Protein AF-A0A3D4MCA5-F1 (afdb_monomer)

Radius of gyration: 23.74 Å; Cα contacts (8 Å, |Δi|>4): 155; chains: 1; bounding box: 55×37×63 Å

Secondary structure (DSSP, 8-state):
-PPPPPHHHHHHHHHHHHHHHHHHHHHHHHTTSS-HHHHTTSHHHHHHHHHHHHH-TT--HHHHHHHHHHHHHHHHHHHHHHHHHHHHHHH--SSHHHHHT-SS-SS---HHHHHHHHHHHHHHIIIIIT-HHHHHHHHHHHHHHHHHHHHHHH-GGGS-HHHHHHHHSPPTT--HHHHHHHHHHHHHHHS-HHHHHHHHHHHH-TT----

Solvent-accessible surface area (backbone atoms only — not comparable to full-atom values): 11896 Å² total; per-residue (Å²): 130,84,68,45,67,45,70,65,56,40,47,52,53,55,52,48,57,53,48,51,60,48,48,53,51,50,51,27,48,74,69,61,56,44,52,78,75,62,47,46,77,30,62,74,56,30,50,49,46,51,53,48,41,69,76,37,78,83,63,50,71,68,60,47,49,56,54,38,49,52,50,53,52,46,54,53,53,54,41,27,54,50,38,20,51,53,41,45,68,73,66,61,63,89,48,73,62,49,49,17,67,40,97,60,80,52,57,42,68,38,77,67,52,50,54,53,50,47,48,49,50,54,48,42,45,66,42,42,66,60,25,70,68,51,46,54,50,49,55,53,53,53,47,44,54,51,53,51,52,51,48,42,73,74,36,53,83,76,44,59,72,71,59,43,54,52,45,74,60,57,56,91,94,56,54,61,70,60,42,35,53,48,50,52,51,51,53,60,71,68,45,51,74,70,51,51,56,48,52,45,41,63,76,69,38,86,85,60,68,89,128

Mean predicted aligned error: 5.54 Å

Foldseek 3Di:
DFFDDFLVVLVVVLVVVLVVLLVLLVCCCVVPLDHPVLVVQLVVLVVQLVVVCVVPVPDDRVRSSVSSSVVSSVVSVVQQVVQLVVLCVVQVDPDRVSCRPDPDHSGDGDPVVVVSSVSSVVSCVVRPCPRPVNVVVVVVLVVLLVVQLVCCLVPVVLDDPVLSVQLVPDDPPDDSSVSSSVSSVVVCVPDDPVRSVVSSCCVPVPVDDDD

Structure (mmCIF, N/CA/C/O backbone):
data_AF-A0A3D4MCA5-F1
#
_entry.id   AF-A0A3D4MCA5-F1
#
loop_
_atom_site.group_PDB
_atom_site.id
_atom_site.type_symbol
_atom_site.label_atom_id
_atom_site.label_alt_id
_atom_site.label_comp_id
_atom_site.label_asym_id
_atom_site.label_entity_id
_atom_site.label_seq_id
_atom_site.pdbx_PDB_ins_code
_atom_site.Cartn_x
_atom_site.Cartn_y
_atom_site.Cartn_z
_atom_site.occupancy
_atom_site.B_iso_or_equiv
_atom_site.auth_seq_id
_atom_site.auth_comp_id
_atom_site.auth_asym_id
_atom_site.auth_atom_id
_atom_site.pdbx_PDB_model_num
ATOM 1 N N . ALA A 1 1 ? 18.636 -20.110 7.274 1.00 56.44 1 ALA A N 1
ATOM 2 C CA . ALA A 1 1 ? 17.525 -19.204 6.921 1.00 56.44 1 ALA A CA 1
ATOM 3 C C . ALA A 1 1 ? 18.133 -17.853 6.587 1.00 56.44 1 ALA A C 1
ATOM 5 O O . ALA A 1 1 ? 19.110 -17.498 7.237 1.00 56.44 1 ALA A O 1
ATOM 6 N N . LEU A 1 2 ? 17.639 -17.157 5.560 1.00 65.06 2 LEU A N 1
ATOM 7 C CA . LEU A 1 2 ? 18.080 -15.784 5.298 1.00 65.06 2 LEU A CA 1
ATOM 8 C C . LEU A 1 2 ? 17.691 -14.899 6.496 1.00 65.06 2 LEU A C 1
ATOM 10 O O . LEU A 1 2 ? 16.628 -15.140 7.076 1.00 65.06 2 LEU A O 1
ATOM 14 N N . PRO A 1 3 ? 18.537 -13.932 6.890 1.00 75.56 3 PRO A N 1
ATOM 15 C CA . PRO A 1 3 ? 18.206 -13.010 7.966 1.00 75.56 3 PRO A CA 1
ATOM 16 C C . PRO A 1 3 ? 16.941 -12.222 7.614 1.00 75.56 3 PRO A C 1
ATOM 18 O O . PRO A 1 3 ? 16.734 -11.846 6.459 1.00 75.56 3 PRO A O 1
ATOM 21 N N . ILE A 1 4 ? 16.094 -11.978 8.611 1.00 88.75 4 ILE A N 1
ATOM 22 C CA . ILE A 1 4 ? 14.947 -11.086 8.457 1.00 88.75 4 ILE A CA 1
ATOM 23 C C . ILE A 1 4 ? 15.412 -9.624 8.481 1.00 88.75 4 ILE A C 1
ATOM 25 O O . ILE A 1 4 ? 16.498 -9.302 8.968 1.00 88.75 4 ILE A O 1
ATOM 29 N N . SER A 1 5 ? 14.587 -8.725 7.944 1.00 92.69 5 SER A N 1
ATOM 30 C CA . SER A 1 5 ? 14.883 -7.289 7.886 1.00 92.69 5 SER A CA 1
ATOM 31 C C . SER A 1 5 ? 15.105 -6.678 9.277 1.00 92.69 5 SER A C 1
ATOM 33 O O . SER A 1 5 ? 14.653 -7.230 10.284 1.00 92.69 5 SER A O 1
ATOM 35 N N . SER A 1 6 ? 15.769 -5.517 9.349 1.00 94.88 6 SER A N 1
ATOM 36 C CA . SER A 1 6 ? 15.917 -4.779 10.615 1.00 94.88 6 SER A CA 1
ATOM 37 C C . SER A 1 6 ? 14.560 -4.401 11.214 1.00 94.88 6 SER A C 1
ATOM 39 O O . SER A 1 6 ? 13.535 -4.440 10.529 1.00 94.88 6 SER A O 1
ATOM 41 N N . LEU A 1 7 ? 14.544 -4.015 12.491 1.00 95.88 7 LEU A N 1
ATOM 42 C CA . LEU A 1 7 ? 13.307 -3.622 13.160 1.00 95.88 7 LEU A CA 1
ATOM 43 C C . LEU A 1 7 ? 12.644 -2.433 12.448 1.00 95.88 7 LEU A C 1
ATOM 45 O O . LEU A 1 7 ? 11.450 -2.475 12.181 1.00 95.88 7 LEU A O 1
ATOM 49 N N . GLU A 1 8 ? 13.423 -1.423 12.067 1.00 96.75 8 GLU A N 1
ATOM 50 C CA . GLU A 1 8 ? 12.961 -0.230 11.352 1.00 96.75 8 GLU A CA 1
ATOM 51 C C . GLU A 1 8 ? 12.392 -0.578 9.979 1.00 96.75 8 GLU A C 1
ATOM 53 O O . GLU A 1 8 ? 11.349 -0.056 9.602 1.00 96.75 8 GLU A O 1
ATOM 58 N N . ALA A 1 9 ? 13.026 -1.501 9.250 1.00 96.06 9 ALA A N 1
ATOM 59 C CA . ALA A 1 9 ? 12.515 -1.967 7.964 1.00 96.06 9 ALA A CA 1
ATOM 60 C C . ALA A 1 9 ? 11.195 -2.743 8.118 1.00 96.06 9 ALA A C 1
ATOM 62 O O . ALA A 1 9 ? 10.304 -2.615 7.282 1.00 96.06 9 ALA A O 1
ATOM 63 N N . GLN A 1 10 ? 11.040 -3.519 9.197 1.00 96.75 10 GLN A N 1
ATOM 64 C CA . GLN A 1 10 ? 9.768 -4.177 9.508 1.00 96.75 10 GLN A CA 1
ATOM 65 C C . GLN A 1 10 ? 8.680 -3.158 9.902 1.00 96.75 10 GLN A C 1
ATOM 67 O O . GLN A 1 10 ? 7.538 -3.305 9.474 1.00 96.75 10 GLN A O 1
ATOM 72 N N . ILE A 1 11 ? 9.028 -2.114 10.671 1.00 97.12 11 ILE A N 1
ATOM 73 C CA . ILE A 1 11 ? 8.116 -1.002 11.003 1.00 97.12 11 ILE A CA 1
ATOM 74 C C . ILE A 1 11 ? 7.692 -0.261 9.734 1.00 97.12 11 ILE A C 1
ATOM 76 O O . ILE A 1 11 ? 6.508 -0.003 9.559 1.00 97.12 11 ILE A O 1
ATOM 80 N N . ALA A 1 12 ? 8.632 0.057 8.844 1.00 96.81 12 ALA A N 1
ATOM 81 C CA . ALA A 1 12 ? 8.329 0.731 7.588 1.00 96.81 12 ALA A CA 1
ATOM 82 C C . ALA A 1 12 ? 7.356 -0.096 6.737 1.00 96.81 12 ALA A C 1
ATOM 84 O O . ALA A 1 12 ? 6.353 0.441 6.283 1.00 96.81 12 ALA A O 1
ATOM 85 N N . GLY A 1 13 ? 7.598 -1.406 6.600 1.00 95.50 13 GLY A N 1
ATOM 86 C CA . GLY A 1 13 ? 6.716 -2.291 5.836 1.00 95.50 13 GLY A CA 1
ATOM 87 C C . GLY A 1 13 ? 5.291 -2.357 6.392 1.00 95.50 13 GLY A C 1
ATOM 88 O O . GLY A 1 13 ? 4.336 -2.207 5.641 1.00 95.50 13 GLY A O 1
ATOM 89 N N . ILE A 1 14 ? 5.127 -2.523 7.710 1.00 95.12 14 ILE A N 1
ATOM 90 C CA . ILE A 1 14 ? 3.779 -2.593 8.295 1.00 95.12 14 ILE A CA 1
ATOM 91 C C . ILE A 1 14 ? 3.074 -1.231 8.305 1.00 95.12 14 ILE A C 1
ATOM 93 O O . ILE A 1 14 ? 1.855 -1.175 8.183 1.00 95.12 14 ILE A O 1
ATOM 97 N N . ALA A 1 15 ? 3.819 -0.134 8.467 1.00 95.38 15 ALA A N 1
ATOM 98 C CA . ALA A 1 15 ? 3.261 1.212 8.419 1.00 95.38 15 ALA A CA 1
ATOM 99 C C . ALA A 1 15 ? 2.746 1.546 7.015 1.00 95.38 15 ALA A C 1
ATOM 101 O O . ALA A 1 15 ? 1.687 2.157 6.898 1.00 95.38 15 ALA A O 1
ATOM 102 N N . ASP A 1 16 ? 3.458 1.100 5.978 1.00 95.38 16 ASP A N 1
ATOM 103 C CA . ASP A 1 16 ? 3.032 1.213 4.584 1.00 95.38 16 ASP A CA 1
ATOM 104 C C . ASP A 1 16 ? 1.722 0.445 4.349 1.00 95.38 16 ASP A C 1
ATOM 106 O O . ASP A 1 16 ? 0.742 1.032 3.897 1.00 95.38 16 ASP A O 1
ATOM 110 N N . ASP A 1 17 ? 1.636 -0.819 4.786 1.00 91.62 17 ASP A N 1
ATOM 111 C CA . ASP A 1 17 ? 0.401 -1.618 4.698 1.00 91.62 17 ASP A CA 1
ATOM 112 C C . ASP A 1 17 ? -0.803 -0.929 5.381 1.00 91.62 17 ASP A C 1
ATOM 114 O O . ASP A 1 17 ? -1.915 -0.915 4.843 1.00 91.62 17 ASP A O 1
ATOM 118 N N . ILE A 1 18 ? -0.592 -0.335 6.564 1.00 92.56 18 ILE A N 1
ATOM 119 C CA . ILE A 1 18 ? -1.631 0.400 7.309 1.00 92.56 18 ILE A CA 1
ATOM 120 C C . ILE A 1 18 ? -2.052 1.667 6.558 1.00 92.56 18 ILE A C 1
ATOM 122 O O . ILE A 1 18 ? -3.249 1.967 6.474 1.00 92.56 18 ILE A O 1
ATOM 126 N N . ALA A 1 19 ? -1.079 2.414 6.032 1.00 91.19 19 ALA A N 1
ATOM 127 C CA . ALA A 1 19 ? -1.328 3.630 5.276 1.00 91.19 19 ALA A CA 1
ATOM 128 C C . ALA A 1 19 ? -2.134 3.322 4.010 1.00 91.19 19 ALA A C 1
ATOM 130 O O . ALA A 1 19 ? -3.158 3.965 3.794 1.00 91.19 19 ALA A O 1
ATOM 131 N N . TYR A 1 20 ? -1.753 2.296 3.241 1.00 88.25 20 TYR A N 1
ATOM 132 C CA . TYR A 1 20 ? -2.475 1.877 2.037 1.00 88.25 20 TYR A CA 1
ATOM 133 C C . TYR A 1 20 ? -3.932 1.521 2.325 1.00 88.25 20 TYR A C 1
ATOM 135 O O . TYR A 1 20 ? -4.826 2.105 1.721 1.00 88.25 20 TYR A O 1
ATOM 143 N N . ASN A 1 21 ? -4.193 0.636 3.294 1.00 88.50 21 ASN A N 1
ATOM 144 C CA . ASN A 1 21 ? -5.567 0.248 3.632 1.00 88.50 21 ASN A CA 1
ATOM 145 C C . ASN A 1 21 ? -6.431 1.461 4.033 1.00 88.50 21 ASN A C 1
ATOM 147 O O . ASN A 1 21 ? -7.620 1.517 3.723 1.00 88.50 21 ASN A O 1
ATOM 151 N N . SER A 1 22 ? -5.841 2.419 4.751 1.00 89.69 22 SER A N 1
ATOM 152 C CA . SER A 1 22 ? -6.563 3.596 5.240 1.00 89.69 22 SER A CA 1
ATOM 153 C C . SER A 1 22 ? -6.787 4.637 4.141 1.00 89.69 22 SER A C 1
ATOM 155 O O . SER A 1 22 ? -7.851 5.249 4.096 1.00 89.69 22 SER A O 1
ATOM 157 N N . HIS A 1 23 ? -5.816 4.813 3.241 1.00 91.62 23 HIS A N 1
ATOM 158 C CA . HIS A 1 23 ? -5.957 5.660 2.059 1.00 91.62 23 HIS A CA 1
ATOM 159 C C . HIS A 1 23 ? -6.987 5.097 1.084 1.00 91.62 23 HIS A C 1
ATOM 161 O O . HIS A 1 23 ? -7.854 5.841 0.646 1.00 91.62 23 HIS A O 1
ATOM 167 N N . ASP A 1 24 ? -6.980 3.788 0.826 1.00 93.44 24 ASP A N 1
ATOM 168 C CA . ASP A 1 24 ? -7.984 3.152 -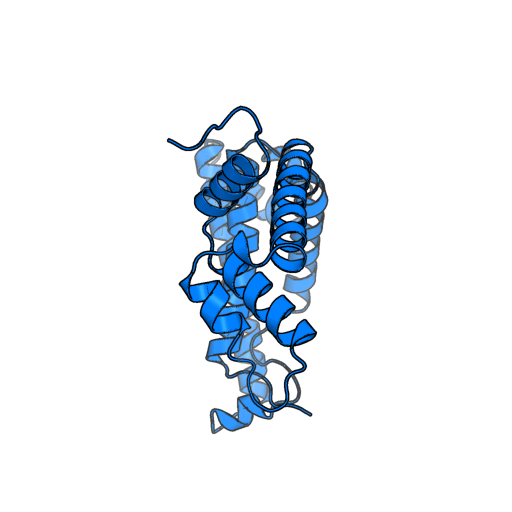0.034 1.00 93.44 24 ASP A CA 1
ATOM 169 C C . ASP A 1 24 ? -9.404 3.297 0.533 1.00 93.44 24 ASP A C 1
ATOM 171 O O . ASP A 1 24 ? -10.376 3.425 -0.216 1.00 93.44 24 ASP A O 1
ATOM 175 N N . LEU A 1 25 ? -9.539 3.292 1.863 1.00 93.75 25 LEU A N 1
ATOM 176 C CA . LEU A 1 25 ? -10.814 3.545 2.525 1.00 93.75 25 LEU A CA 1
ATOM 177 C C . LEU A 1 25 ? -11.295 4.988 2.290 1.00 93.75 25 LEU A C 1
ATOM 179 O O . LEU A 1 25 ? -12.466 5.190 1.962 1.00 93.75 25 LEU A O 1
ATOM 183 N N . ASP A 1 26 ? -10.401 5.971 2.433 1.00 94.12 26 ASP A N 1
ATOM 184 C CA . ASP A 1 26 ? -10.700 7.390 2.195 1.00 94.12 26 ASP A CA 1
ATOM 185 C C . ASP A 1 26 ? -11.017 7.668 0.722 1.00 94.12 26 ASP A C 1
ATOM 187 O O . ASP A 1 26 ? -12.048 8.263 0.402 1.00 94.12 26 ASP A O 1
ATOM 191 N N . ASP A 1 27 ? -10.182 7.162 -0.186 1.00 92.94 27 ASP A N 1
ATOM 192 C CA . ASP A 1 27 ? -10.339 7.307 -1.632 1.00 92.94 27 ASP A CA 1
ATOM 193 C C . ASP A 1 27 ? -11.623 6.633 -2.114 1.00 92.94 27 ASP A C 1
ATOM 195 O O . ASP A 1 27 ? -12.362 7.196 -2.924 1.00 92.94 27 ASP A O 1
ATOM 199 N N . GLY A 1 28 ? -11.937 5.445 -1.594 1.00 93.38 28 GLY A N 1
ATOM 200 C CA . GLY A 1 28 ? -13.157 4.722 -1.931 1.00 93.38 28 GLY A CA 1
ATOM 201 C C . GLY A 1 28 ? -14.433 5.456 -1.519 1.00 93.38 28 GLY A C 1
ATOM 202 O O . GLY A 1 28 ? -15.372 5.533 -2.319 1.00 93.38 28 GLY A O 1
ATOM 203 N N . LEU A 1 29 ? -14.456 6.047 -0.319 1.00 93.44 29 LEU A N 1
ATOM 204 C CA . LEU A 1 29 ? -15.574 6.870 0.160 1.00 93.44 29 LEU A CA 1
ATOM 205 C C . LEU A 1 29 ? -15.665 8.195 -0.605 1.00 93.44 29 LEU A C 1
ATOM 207 O O . LEU A 1 29 ? -16.746 8.574 -1.059 1.00 93.44 29 LEU A O 1
ATOM 211 N N . SER A 1 30 ? -14.534 8.875 -0.792 1.00 91.31 30 SER A N 1
ATOM 212 C CA . SER A 1 30 ? -14.449 10.168 -1.480 1.00 91.31 30 SER A CA 1
ATOM 213 C C . SER A 1 30 ? -14.831 10.069 -2.958 1.00 91.31 30 SER A C 1
ATOM 215 O O . SER A 1 30 ? -15.505 10.953 -3.488 1.00 91.31 30 SER A O 1
ATOM 217 N N . ALA A 1 31 ? -14.468 8.968 -3.622 1.00 90.56 31 ALA A N 1
ATOM 218 C CA . ALA A 1 31 ? -14.853 8.678 -5.002 1.00 90.56 31 ALA A CA 1
ATOM 219 C C . ALA A 1 31 ? -16.270 8.086 -5.132 1.00 90.56 31 ALA A C 1
ATOM 221 O O . ALA A 1 31 ? -16.718 7.818 -6.249 1.00 90.56 31 ALA A O 1
ATOM 222 N N . GLY A 1 32 ? -16.978 7.861 -4.017 1.00 91.00 32 GLY A N 1
ATOM 223 C CA . GLY A 1 32 ? -18.322 7.284 -4.009 1.00 91.00 32 GLY A CA 1
ATOM 224 C C . GLY A 1 32 ? -18.381 5.847 -4.534 1.00 91.00 32 GLY A C 1
ATOM 225 O O . GLY A 1 32 ? -19.424 5.432 -5.040 1.00 91.00 32 GLY A O 1
ATOM 226 N N . MET A 1 33 ? -17.280 5.089 -4.450 1.00 91.75 33 MET A N 1
ATOM 227 C CA . MET A 1 33 ? -17.250 3.675 -4.858 1.00 91.75 33 MET A CA 1
ATOM 228 C C . MET A 1 33 ? -18.043 2.788 -3.895 1.00 91.75 33 MET A C 1
ATOM 230 O O . MET A 1 33 ? -18.596 1.765 -4.295 1.00 91.75 33 MET A O 1
ATOM 234 N N . PHE A 1 34 ? -18.121 3.201 -2.632 1.00 94.50 34 PHE A N 1
ATOM 235 C CA . PHE A 1 34 ? -19.009 2.654 -1.617 1.00 94.50 34 PHE A CA 1
ATOM 236 C C . PHE A 1 34 ? -19.399 3.761 -0.634 1.00 94.50 34 PHE A C 1
ATOM 238 O O . PHE A 1 34 ? -18.776 4.821 -0.576 1.00 94.50 34 PHE A O 1
ATOM 245 N N . SER A 1 35 ? -20.464 3.530 0.122 1.00 95.06 35 SER A N 1
ATOM 246 C CA . SER A 1 35 ? -20.986 4.464 1.115 1.00 95.06 35 SER A CA 1
ATOM 247 C C . SER A 1 35 ? -20.604 4.058 2.538 1.00 95.06 35 SER A C 1
ATOM 249 O O . SER A 1 35 ? -20.238 2.914 2.806 1.00 95.06 35 SER A O 1
ATOM 251 N N . LEU A 1 36 ? -20.795 4.975 3.491 1.00 94.88 36 LEU A N 1
ATOM 252 C CA . LEU A 1 36 ? -20.708 4.658 4.922 1.00 94.88 36 LEU A CA 1
ATOM 253 C C . LEU A 1 36 ? -21.641 3.503 5.322 1.00 94.88 36 LEU A C 1
ATOM 255 O O . LEU A 1 36 ? -21.303 2.729 6.206 1.00 94.88 36 LEU A O 1
ATOM 259 N N . LYS A 1 37 ? -22.796 3.360 4.662 1.00 95.50 37 LYS A N 1
ATOM 260 C CA . LYS A 1 37 ? -23.717 2.248 4.918 1.00 95.50 37 LYS A CA 1
ATOM 261 C C . LYS A 1 37 ? -23.129 0.912 4.460 1.00 95.50 37 LYS A C 1
ATOM 263 O O . LYS A 1 37 ? -23.290 -0.087 5.145 1.00 95.50 37 LYS A O 1
ATOM 268 N N . ASP A 1 38 ? -22.441 0.885 3.322 1.00 96.31 38 ASP A N 1
ATOM 269 C CA . ASP A 1 38 ? -21.798 -0.340 2.836 1.00 96.31 38 ASP A CA 1
ATOM 270 C C . ASP A 1 38 ? -20.670 -0.780 3.777 1.00 96.31 38 ASP A C 1
ATOM 272 O O . ASP A 1 38 ? -20.489 -1.977 3.990 1.00 96.31 38 ASP A O 1
ATOM 276 N N . LEU A 1 39 ? -19.963 0.184 4.381 1.00 95.50 39 LEU A N 1
ATOM 277 C CA . LEU A 1 39 ? -18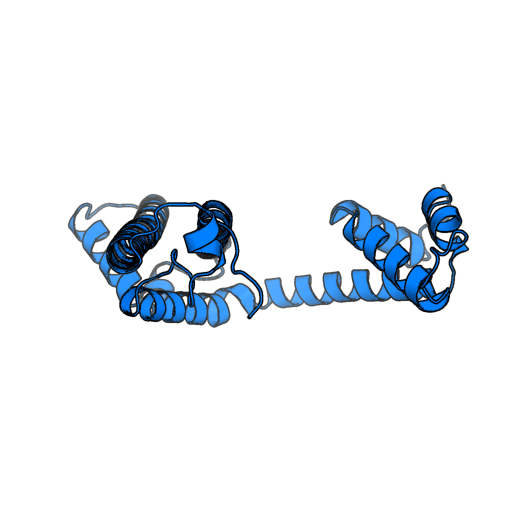.882 -0.055 5.339 1.00 95.50 39 LEU A CA 1
ATOM 278 C C . LEU A 1 39 ? -19.360 -0.705 6.652 1.00 95.50 39 LEU A C 1
ATOM 280 O O . LEU A 1 39 ? -18.556 -1.318 7.351 1.00 95.50 39 LEU A O 1
ATOM 284 N N . GLU A 1 40 ? -20.664 -0.664 6.955 1.00 95.81 40 GLU A N 1
ATOM 285 C CA . GLU A 1 40 ? -21.251 -1.389 8.094 1.00 95.81 40 GLU A CA 1
ATOM 286 C C . GLU A 1 40 ? -21.105 -2.920 7.965 1.00 95.81 40 GLU A C 1
ATOM 288 O O . GLU A 1 40 ? -21.239 -3.630 8.956 1.00 95.81 40 GLU A O 1
ATOM 293 N N . GLN A 1 41 ? -20.773 -3.441 6.775 1.00 96.62 41 GLN A N 1
ATOM 294 C CA . GLN A 1 41 ? -20.433 -4.857 6.560 1.00 96.62 41 GLN A CA 1
ATOM 295 C C . GLN A 1 41 ? -19.105 -5.278 7.218 1.00 96.62 41 GLN A C 1
ATOM 297 O O . GLN A 1 41 ? -18.820 -6.471 7.340 1.00 96.62 41 GLN A O 1
ATOM 302 N N . VAL A 1 42 ? -18.267 -4.314 7.611 1.00 97.88 42 VAL A N 1
ATOM 303 C CA . VAL A 1 42 ? -17.022 -4.562 8.340 1.00 97.88 42 VAL A CA 1
ATOM 304 C C . VAL A 1 42 ? -17.288 -4.316 9.824 1.00 97.88 42 VAL A C 1
ATOM 306 O O . VAL A 1 42 ? -17.207 -3.183 10.292 1.00 97.88 42 VAL A O 1
ATOM 309 N N . ASP A 1 43 ? -17.593 -5.379 10.572 1.00 97.56 43 ASP A N 1
ATOM 310 C CA . ASP A 1 43 ? -18.172 -5.301 11.927 1.00 97.56 43 ASP A CA 1
ATOM 311 C C . ASP A 1 43 ? -17.407 -4.374 12.880 1.00 97.56 43 ASP A C 1
ATOM 313 O O . ASP A 1 43 ? -17.991 -3.577 13.616 1.00 97.56 43 ASP A O 1
ATOM 317 N N . TRP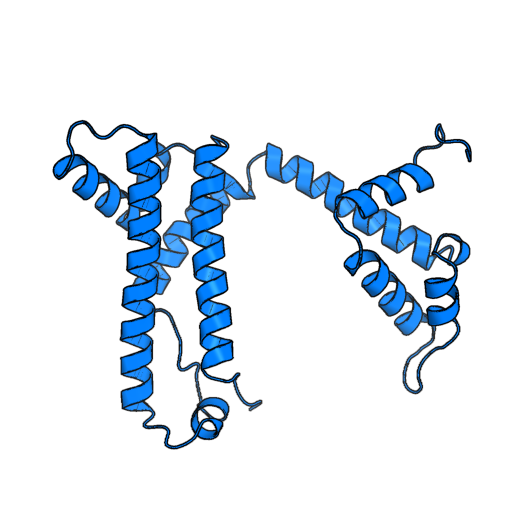 A 1 44 ? -16.076 -4.459 12.875 1.00 97.75 44 TRP A N 1
ATOM 318 C CA . TRP A 1 44 ? -15.249 -3.660 13.776 1.00 97.75 44 TRP A CA 1
ATOM 319 C C . TRP A 1 44 ? -15.192 -2.180 13.370 1.00 97.75 44 TRP A C 1
ATOM 321 O O . TRP A 1 44 ? -15.056 -1.320 14.239 1.00 97.75 44 TRP A O 1
ATOM 331 N N . VAL A 1 45 ? -15.342 -1.870 12.079 1.00 97.75 45 VAL A N 1
ATOM 332 C CA . VAL A 1 45 ? -15.451 -0.491 11.582 1.00 97.75 45 VAL A CA 1
ATOM 333 C C . VAL A 1 45 ? -16.855 0.051 11.844 1.00 97.75 45 VAL A C 1
ATOM 335 O O . VAL A 1 45 ? -16.996 1.188 12.293 1.00 97.75 45 VAL A O 1
ATOM 338 N N . ALA A 1 46 ? -17.888 -0.778 11.676 1.00 97.75 46 ALA A N 1
ATOM 339 C CA . ALA A 1 46 ? -19.260 -0.446 12.050 1.00 97.75 46 ALA A CA 1
ATOM 340 C C . ALA A 1 46 ? -19.349 -0.064 13.536 1.00 97.75 46 ALA A C 1
ATOM 342 O O . ALA A 1 46 ? -19.941 0.956 13.885 1.00 97.75 46 ALA A O 1
ATOM 343 N N . ALA A 1 47 ? -18.685 -0.823 14.415 1.00 98.00 47 ALA A N 1
ATOM 344 C CA . ALA A 1 47 ? -18.611 -0.513 15.842 1.00 98.00 47 ALA A CA 1
ATOM 345 C C . ALA A 1 47 ? -17.979 0.865 16.117 1.00 98.00 47 ALA A C 1
ATOM 347 O O . ALA A 1 47 ? -18.529 1.638 16.903 1.00 98.00 47 ALA A O 1
ATOM 348 N N . ILE A 1 48 ? -16.879 1.207 15.430 1.00 97.69 48 ILE A N 1
ATOM 349 C CA . ILE A 1 48 ? -16.264 2.545 15.503 1.00 97.69 48 ILE A CA 1
ATOM 350 C C . ILE A 1 48 ? -1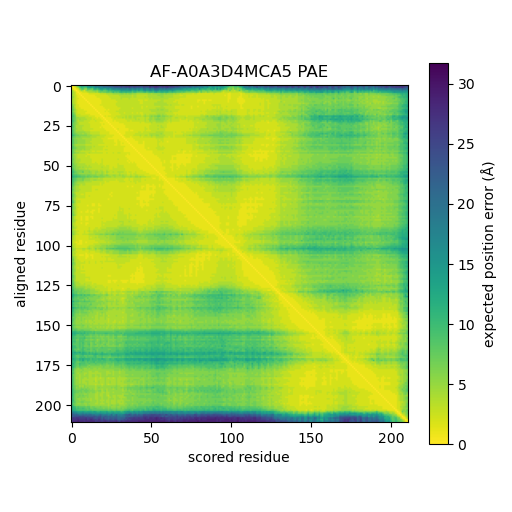7.285 3.609 15.087 1.00 97.69 48 ILE A C 1
ATOM 352 O O . ILE A 1 48 ? -17.533 4.560 15.828 1.00 97.69 48 ILE A O 1
ATOM 356 N N . MET A 1 49 ? -17.930 3.430 13.933 1.00 97.56 49 MET A N 1
ATOM 357 C CA . MET A 1 49 ? -18.917 4.379 13.416 1.00 97.56 49 MET A CA 1
ATOM 358 C C . MET A 1 49 ? -20.102 4.572 14.370 1.00 97.56 49 MET A C 1
ATOM 360 O O . MET A 1 49 ? -20.559 5.701 14.567 1.00 97.56 49 MET A O 1
ATOM 364 N N . HIS A 1 50 ? -20.599 3.497 14.983 1.00 96.88 50 HIS A N 1
ATOM 365 C CA . HIS A 1 50 ? -21.691 3.561 15.950 1.00 96.88 50 HIS A CA 1
ATOM 366 C C . HIS A 1 50 ? -21.296 4.330 17.215 1.00 96.88 50 HIS A C 1
ATOM 368 O O . HIS A 1 50 ? -22.053 5.201 17.651 1.00 96.88 50 HIS A O 1
ATOM 374 N N . GLU A 1 51 ? -20.106 4.086 17.768 1.00 97.38 51 GLU A N 1
ATOM 375 C CA . GLU A 1 51 ? -19.606 4.835 18.929 1.00 97.38 51 GLU A CA 1
ATOM 376 C C . GLU A 1 51 ? -19.383 6.322 18.602 1.00 97.38 51 GLU A C 1
ATOM 378 O O . GLU A 1 51 ? -19.746 7.195 19.401 1.00 97.38 51 GLU A O 1
ATOM 383 N N . LYS A 1 52 ? -18.896 6.645 17.393 1.00 96.62 52 LYS A N 1
ATOM 384 C CA . LYS A 1 52 ? -18.813 8.037 16.915 1.00 96.62 52 LYS A CA 1
ATOM 385 C C . LYS A 1 52 ? -20.202 8.678 16.844 1.00 96.62 52 LYS A C 1
ATOM 387 O O . LYS A 1 52 ? -20.398 9.754 17.401 1.00 96.62 52 LYS A O 1
ATOM 392 N N . ARG A 1 53 ? -21.192 8.025 16.224 1.00 96.50 53 ARG A N 1
ATOM 393 C CA . ARG A 1 53 ? -22.569 8.558 16.140 1.00 96.50 53 ARG A CA 1
ATOM 394 C C . ARG A 1 53 ? -23.219 8.722 17.514 1.00 96.50 53 ARG A C 1
ATOM 396 O O . ARG A 1 53 ? -23.988 9.654 17.710 1.00 96.50 53 ARG A O 1
ATOM 403 N N . LYS A 1 54 ? -22.909 7.852 18.476 1.00 96.88 54 LYS A N 1
ATOM 404 C CA . LYS A 1 54 ? -23.395 7.970 19.857 1.00 96.88 54 LYS A CA 1
ATOM 405 C C . LYS A 1 54 ? -22.774 9.164 20.581 1.00 96.88 54 LYS A C 1
ATOM 407 O O . LYS A 1 54 ? -23.478 9.891 21.275 1.00 96.88 54 LYS A O 1
ATOM 412 N N . THR A 1 55 ? -21.471 9.370 20.403 1.00 97.06 55 THR A N 1
ATOM 413 C CA . THR A 1 55 ? -20.733 10.494 21.000 1.00 97.06 55 THR A CA 1
ATOM 414 C C . THR A 1 55 ? -21.128 11.829 20.362 1.00 97.06 55 THR A C 1
ATOM 416 O O . THR A 1 55 ? -21.275 12.833 21.057 1.00 97.06 55 THR A O 1
ATOM 419 N N . TRP A 1 56 ? -21.364 11.833 19.047 1.00 97.00 56 TRP A N 1
ATOM 420 C CA . TRP A 1 56 ? -21.757 13.005 18.266 1.00 97.00 56 TRP A CA 1
ATOM 421 C C . TRP A 1 56 ? -23.016 12.711 17.424 1.00 97.00 56 TRP A C 1
ATOM 423 O O . TRP A 1 56 ? -22.901 12.438 16.228 1.00 97.00 56 TRP A O 1
ATOM 433 N N . PRO A 1 57 ? -24.233 12.820 17.999 1.00 94.94 57 PRO A N 1
ATOM 434 C CA . PRO A 1 57 ? -25.486 12.460 17.315 1.00 94.94 57 PRO A CA 1
ATOM 435 C C . PRO A 1 57 ? -25.767 13.218 16.012 1.00 94.94 57 PRO A C 1
ATOM 437 O O . PRO A 1 57 ? -26.424 12.688 15.121 1.00 94.94 57 PRO A O 1
ATOM 440 N N . ASN A 1 58 ? -25.243 14.440 15.886 1.00 95.75 58 ASN A N 1
ATOM 441 C CA . ASN A 1 58 ? -25.442 15.313 14.724 1.00 95.75 58 ASN A CA 1
ATOM 442 C C . ASN A 1 58 ? -24.202 15.393 13.815 1.00 95.75 58 ASN A C 1
ATOM 444 O O . ASN A 1 58 ? -24.049 16.367 13.078 1.00 95.75 58 ASN A O 1
ATOM 448 N N . ILE A 1 59 ? -23.282 14.425 13.901 1.00 96.81 59 ILE A N 1
ATOM 449 C CA . ILE A 1 59 ? -22.094 14.394 13.043 1.00 96.81 59 ILE A CA 1
ATOM 450 C C . ILE A 1 59 ? -22.505 14.232 11.574 1.00 96.81 59 ILE A C 1
ATOM 452 O O . ILE A 1 59 ? -23.283 13.344 11.221 1.00 96.81 59 ILE A O 1
ATOM 456 N N . ASP A 1 60 ? -21.991 15.101 10.709 1.00 95.69 60 ASP A N 1
ATOM 457 C CA . ASP A 1 60 ? -22.187 14.970 9.269 1.00 95.69 60 ASP A CA 1
ATOM 458 C C . ASP A 1 60 ? -21.333 13.829 8.691 1.00 95.69 60 ASP A C 1
ATOM 460 O O . ASP A 1 60 ? -20.340 13.399 9.281 1.00 95.69 60 ASP A O 1
ATOM 464 N N . ASN A 1 61 ? -21.705 13.341 7.506 1.00 93.12 61 ASN A N 1
ATOM 465 C CA . ASN A 1 61 ? -21.039 12.192 6.886 1.00 93.12 61 ASN A CA 1
ATOM 466 C C . ASN A 1 61 ? -19.560 12.444 6.558 1.00 93.12 61 ASN A C 1
ATOM 468 O O . ASN A 1 61 ? -18.768 11.504 6.610 1.00 93.12 61 ASN A O 1
ATOM 472 N N . TYR A 1 62 ? -19.177 13.682 6.236 1.00 93.88 62 TYR A N 1
ATOM 473 C CA . TYR A 1 62 ? -17.783 14.004 5.942 1.00 93.88 62 TYR A CA 1
ATOM 474 C C . TYR A 1 62 ? -16.933 13.882 7.212 1.00 93.88 62 TYR A C 1
ATOM 476 O O . TYR A 1 62 ? -15.940 13.154 7.228 1.00 93.88 62 TYR A O 1
ATOM 484 N N . ARG A 1 63 ? -17.371 14.500 8.316 1.00 96.31 63 ARG A N 1
ATOM 485 C CA . ARG A 1 63 ? -16.693 14.368 9.616 1.00 96.31 63 ARG A CA 1
ATOM 486 C C . ARG A 1 63 ? -16.705 12.933 10.127 1.00 96.31 63 ARG A C 1
ATOM 488 O O . ARG A 1 63 ? -15.688 12.474 10.632 1.00 96.31 63 ARG A O 1
ATOM 495 N N . LEU A 1 64 ? -17.814 12.211 9.962 1.00 96.12 64 LEU A N 1
ATOM 496 C CA . LEU A 1 64 ? -17.897 10.807 10.359 1.00 96.12 64 LEU A CA 1
ATOM 497 C C . LEU A 1 64 ? -16.897 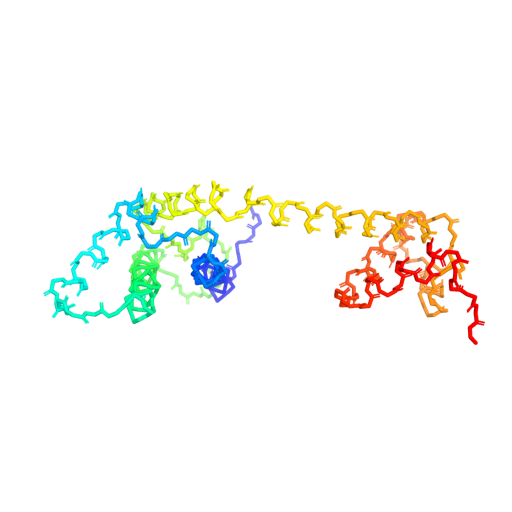9.941 9.589 1.00 96.12 64 LEU A C 1
ATOM 499 O O . LEU A 1 64 ? -16.267 9.081 10.193 1.00 96.12 64 LEU A O 1
ATOM 503 N N . THR A 1 65 ? -16.719 10.190 8.290 1.00 94.88 65 THR A N 1
ATOM 504 C CA . THR A 1 65 ? -15.722 9.497 7.461 1.00 94.88 65 THR A CA 1
ATOM 505 C C . THR A 1 65 ? -14.314 9.722 8.005 1.00 94.88 65 THR A C 1
ATOM 507 O O . THR A 1 65 ? -13.630 8.764 8.358 1.00 94.88 65 THR A O 1
ATOM 510 N N . GLN A 1 66 ? -13.919 10.986 8.172 1.00 95.12 66 GLN A N 1
ATOM 511 C CA . GLN A 1 66 ? -12.583 11.358 8.645 1.00 95.12 66 GLN A CA 1
ATOM 512 C C . GLN A 1 66 ? -12.286 10.811 10.051 1.00 95.12 66 GLN A C 1
ATOM 514 O O . GLN A 1 66 ? -11.207 10.280 10.310 1.00 95.12 66 GLN A O 1
ATOM 519 N N . GLU A 1 67 ? -13.265 10.871 10.954 1.00 96.50 67 GLU A N 1
ATOM 520 C CA . GLU A 1 67 ? -13.135 10.328 12.307 1.00 96.50 67 GLU A CA 1
ATOM 521 C C . GLU A 1 67 ? -13.110 8.796 12.337 1.00 96.50 67 GLU A C 1
ATOM 523 O O . GLU A 1 67 ? -12.425 8.212 13.175 1.00 96.50 67 GLU A O 1
ATOM 528 N N . THR A 1 68 ? -13.816 8.134 11.419 1.00 96.31 68 THR A N 1
ATOM 529 C CA . THR A 1 68 ? -13.771 6.671 11.288 1.00 96.31 68 THR A CA 1
ATOM 530 C C . THR A 1 68 ? -12.407 6.221 10.777 1.00 96.31 68 THR A C 1
ATOM 532 O O . THR A 1 68 ? -11.814 5.324 11.367 1.00 96.31 68 THR A O 1
ATOM 535 N N . ILE A 1 69 ? -11.869 6.870 9.737 1.00 95.69 69 ILE A N 1
ATOM 536 C CA . ILE A 1 69 ? -10.539 6.562 9.185 1.00 95.69 69 ILE A CA 1
ATOM 537 C C . ILE A 1 69 ? -9.451 6.780 10.245 1.00 95.69 69 ILE A C 1
ATOM 539 O O . ILE A 1 69 ? -8.586 5.923 10.430 1.00 95.69 69 ILE A O 1
ATOM 543 N N . ARG A 1 70 ? -9.527 7.887 10.998 1.00 96.00 70 ARG A N 1
ATOM 544 C CA . ARG A 1 70 ? -8.616 8.170 12.118 1.00 96.00 70 ARG A CA 1
ATOM 545 C C . ARG A 1 70 ? -8.615 7.041 13.152 1.00 96.00 70 ARG A C 1
ATOM 547 O O . ARG A 1 70 ? -7.545 6.595 13.565 1.00 96.00 70 ARG A O 1
ATOM 554 N N . ASP A 1 71 ? -9.788 6.585 13.579 1.00 96.75 71 ASP A N 1
ATOM 555 C CA . ASP A 1 71 ? -9.900 5.536 14.597 1.00 96.75 71 ASP A CA 1
ATOM 556 C C . ASP A 1 71 ? -9.509 4.158 14.048 1.00 96.75 71 ASP A C 1
ATOM 558 O O . ASP A 1 71 ? -8.877 3.379 14.762 1.00 96.75 71 ASP A O 1
ATOM 562 N N . VAL A 1 72 ? -9.791 3.882 12.771 1.00 96.88 72 VAL A N 1
ATOM 563 C CA . VAL A 1 72 ? -9.290 2.704 12.048 1.00 96.88 72 VAL A CA 1
ATOM 564 C C . VAL A 1 72 ? -7.762 2.659 12.099 1.00 96.88 72 VAL A C 1
ATOM 566 O O . VAL A 1 72 ? -7.204 1.673 12.586 1.00 96.88 72 VAL A O 1
ATOM 569 N N . MET A 1 73 ? -7.078 3.740 11.704 1.00 96.38 73 MET A N 1
ATOM 570 C CA . MET A 1 73 ? -5.617 3.853 11.829 1.00 96.38 73 MET A CA 1
ATOM 571 C C . MET A 1 73 ? -5.162 3.664 13.284 1.00 96.38 73 MET A C 1
ATOM 573 O O . MET A 1 73 ? -4.182 2.966 13.548 1.00 96.38 73 MET A O 1
ATOM 577 N N . GLY A 1 74 ? -5.891 4.249 14.239 1.00 96.81 74 GLY A N 1
ATOM 578 C CA . GLY A 1 74 ? -5.621 4.112 15.670 1.00 96.81 74 GLY A CA 1
ATOM 579 C C . GLY A 1 74 ? -5.633 2.658 16.146 1.00 96.81 74 GLY A C 1
ATOM 580 O O . GLY A 1 74 ? -4.715 2.244 16.856 1.00 96.81 74 GLY A O 1
ATOM 581 N N . VAL A 1 75 ? -6.618 1.864 15.714 1.00 97.50 75 VAL A N 1
ATOM 582 C CA . VAL A 1 75 ? -6.706 0.427 16.024 1.00 97.50 75 VAL A CA 1
ATOM 583 C C . VAL A 1 75 ? -5.473 -0.320 15.513 1.00 97.50 75 VAL A C 1
ATOM 585 O O . VAL A 1 75 ? -4.869 -1.076 16.277 1.00 97.50 75 VAL A O 1
ATOM 588 N N . TYR A 1 76 ? -5.056 -0.072 14.267 1.00 97.56 76 TYR A N 1
ATOM 589 C CA . TYR A 1 76 ? -3.848 -0.680 13.705 1.00 97.56 76 TYR A CA 1
ATOM 590 C C . TYR A 1 76 ? -2.589 -0.311 14.500 1.00 97.56 76 TYR A C 1
ATOM 592 O O . TYR A 1 76 ? -1.825 -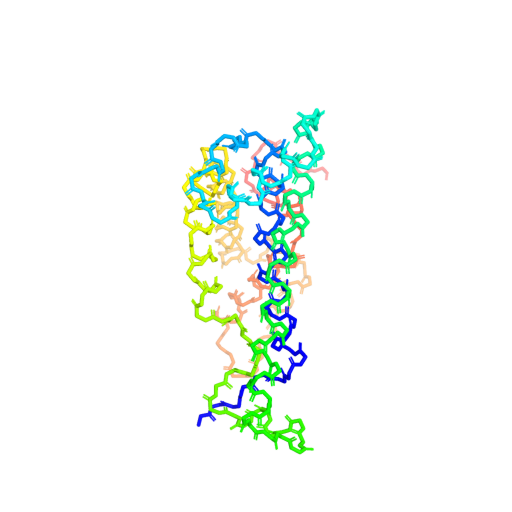1.190 14.904 1.00 97.56 76 TYR A O 1
ATOM 600 N N . VAL A 1 77 ? -2.373 0.984 14.751 1.00 96.94 77 VAL A N 1
ATOM 601 C CA . VAL A 1 77 ? -1.161 1.485 15.417 1.00 96.94 77 VAL A CA 1
ATOM 602 C C . VAL A 1 77 ? -1.049 0.957 16.847 1.00 96.94 77 VAL A C 1
ATOM 604 O O . V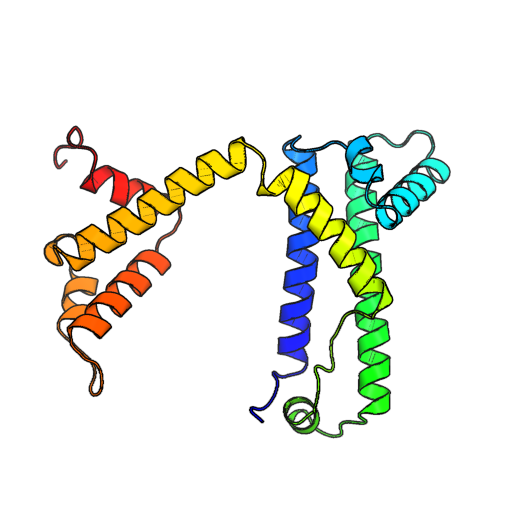AL A 1 77 ? 0.027 0.510 17.253 1.00 96.94 77 VAL A O 1
ATOM 607 N N . ILE A 1 78 ? -2.142 0.988 17.615 1.00 98.06 78 ILE A N 1
ATOM 608 C CA . ILE A 1 78 ? -2.147 0.538 19.014 1.00 98.06 78 ILE A CA 1
ATOM 609 C C . ILE A 1 78 ? -1.842 -0.960 19.101 1.00 98.06 78 ILE A C 1
ATOM 611 O O . ILE A 1 78 ? -1.019 -1.368 19.926 1.00 98.06 78 ILE A O 1
ATOM 615 N N . ASP A 1 79 ? -2.467 -1.773 18.248 1.00 98.38 79 ASP A N 1
ATOM 616 C CA . ASP A 1 79 ? -2.254 -3.219 18.231 1.00 98.38 79 ASP A CA 1
ATOM 617 C C . ASP A 1 79 ? -0.823 -3.581 17.824 1.00 98.38 79 ASP A C 1
ATOM 619 O O . ASP A 1 79 ? -0.143 -4.292 18.566 1.00 98.38 79 ASP A O 1
ATOM 623 N N . VAL A 1 80 ? -0.329 -3.034 16.706 1.00 98.06 80 VAL A N 1
ATOM 624 C CA . VAL A 1 80 ? 1.029 -3.313 16.218 1.00 98.06 80 VAL A CA 1
ATOM 625 C C . VAL A 1 80 ? 2.066 -2.904 17.255 1.00 98.06 80 VAL A C 1
ATOM 627 O O . VAL A 1 80 ? 3.011 -3.654 17.509 1.00 98.06 80 VAL A O 1
ATOM 630 N N . LEU A 1 81 ? 1.891 -1.755 17.913 1.00 98.00 81 LEU A N 1
ATOM 631 C CA . LEU A 1 81 ? 2.779 -1.334 18.994 1.00 98.00 81 LEU A CA 1
ATOM 632 C C . LEU A 1 81 ? 2.749 -2.326 20.167 1.00 98.00 81 LEU A C 1
ATOM 634 O O . LEU A 1 81 ? 3.804 -2.676 20.706 1.00 98.00 81 LEU A O 1
ATOM 638 N N . GLY A 1 82 ? 1.558 -2.776 20.568 1.00 98.25 82 GLY A N 1
ATOM 639 C CA . GLY A 1 82 ? 1.369 -3.738 21.654 1.00 98.25 82 GLY A CA 1
ATOM 640 C C . GLY A 1 82 ? 1.995 -5.101 21.356 1.00 98.25 82 GLY A C 1
ATOM 641 O O . GLY A 1 82 ? 2.793 -5.609 22.150 1.00 98.25 82 GLY A O 1
ATOM 642 N N . GLU A 1 83 ? 1.691 -5.672 20.194 1.00 98.19 83 GLU A N 1
ATOM 643 C CA . GLU A 1 83 ? 2.207 -6.970 19.758 1.00 98.19 83 GLU A CA 1
ATOM 644 C C . GLU A 1 83 ? 3.727 -6.924 19.541 1.00 98.19 83 GLU A C 1
ATOM 646 O O . GLU A 1 83 ? 4.443 -7.831 19.973 1.00 98.19 83 GLU A O 1
ATOM 651 N N . THR A 1 84 ? 4.255 -5.833 18.978 1.00 97.75 84 THR A N 1
ATOM 652 C CA . THR A 1 84 ? 5.707 -5.641 18.816 1.00 97.75 84 THR A CA 1
ATOM 653 C C . THR A 1 84 ? 6.417 -5.608 20.169 1.00 97.75 84 THR A C 1
ATOM 655 O O . THR A 1 84 ? 7.419 -6.301 20.361 1.00 97.75 84 THR A O 1
ATOM 658 N N . LYS A 1 85 ? 5.887 -4.863 21.152 1.00 97.62 85 LYS A N 1
ATOM 659 C CA . LYS A 1 85 ? 6.443 -4.830 22.518 1.00 97.62 85 LYS A CA 1
ATOM 660 C C . LYS A 1 85 ? 6.451 -6.216 23.159 1.00 97.62 85 LYS A C 1
ATOM 662 O O . LYS A 1 85 ? 7.455 -6.612 23.749 1.00 97.62 85 LYS A O 1
ATOM 667 N N . LYS A 1 86 ? 5.361 -6.973 23.011 1.00 97.94 86 LYS A N 1
ATOM 668 C CA . LYS A 1 86 ? 5.250 -8.348 23.518 1.00 97.94 86 LYS A CA 1
ATOM 669 C C . LYS A 1 86 ? 6.297 -9.271 22.888 1.00 97.94 86 LYS A C 1
ATOM 671 O O . LYS A 1 86 ? 6.951 -10.031 23.602 1.00 97.94 86 LYS A O 1
ATOM 676 N N . ARG A 1 87 ? 6.500 -9.186 21.570 1.00 96.94 87 ARG A N 1
ATOM 677 C CA . ARG A 1 87 ? 7.505 -9.984 20.848 1.00 96.94 87 ARG A CA 1
ATOM 678 C C . ARG A 1 87 ? 8.930 -9.618 21.235 1.00 96.94 87 ARG A C 1
ATOM 680 O O . ARG A 1 87 ? 9.731 -10.518 21.473 1.00 96.94 87 ARG A O 1
ATOM 687 N N . LEU A 1 88 ? 9.232 -8.328 21.370 1.00 96.50 88 LEU A N 1
ATOM 688 C CA . LEU A 1 88 ? 10.531 -7.854 21.855 1.00 96.50 88 LEU A CA 1
ATOM 689 C C . LEU A 1 88 ? 10.824 -8.355 23.273 1.00 96.50 88 LEU A C 1
ATOM 691 O O . LEU A 1 88 ? 11.922 -8.843 23.529 1.00 96.50 88 LEU A O 1
ATOM 695 N N . ALA A 1 89 ? 9.841 -8.299 24.175 1.00 96.62 89 ALA A N 1
ATOM 696 C CA . ALA A 1 89 ? 9.993 -8.786 25.546 1.00 96.62 89 ALA A CA 1
ATOM 697 C C . ALA A 1 89 ? 10.258 -10.301 25.615 1.00 96.62 89 ALA A C 1
ATOM 699 O O . ALA A 1 89 ? 10.998 -10.759 26.487 1.00 96.62 89 ALA A O 1
ATOM 700 N N . ALA A 1 90 ? 9.679 -11.076 24.692 1.00 96.06 90 ALA A N 1
ATOM 701 C CA . ALA A 1 90 ? 9.934 -12.509 24.575 1.00 96.06 90 ALA A CA 1
ATOM 702 C C . ALA A 1 90 ? 11.306 -12.814 23.950 1.00 96.06 90 ALA A C 1
ATOM 704 O O . ALA A 1 90 ? 11.994 -13.725 24.406 1.00 96.06 90 ALA A O 1
ATOM 705 N N . LEU A 1 91 ? 11.707 -12.052 22.927 1.00 95.69 91 LEU A N 1
ATOM 706 C CA . LEU A 1 91 ? 12.967 -12.239 22.203 1.00 95.69 91 LEU A CA 1
ATOM 707 C C . LEU A 1 91 ? 14.192 -11.763 23.003 1.00 95.69 91 LEU A C 1
ATOM 709 O O . LEU A 1 91 ? 15.258 -12.354 22.876 1.00 95.69 91 LEU A O 1
ATOM 713 N N . LYS A 1 92 ? 14.037 -10.716 23.827 1.00 96.12 92 LYS A N 1
ATOM 714 C CA . LYS A 1 92 ? 15.099 -10.068 24.624 1.00 96.12 92 LYS A CA 1
ATOM 715 C C . LYS A 1 92 ? 16.377 -9.743 23.822 1.00 96.12 92 LYS A C 1
ATOM 717 O O . LYS A 1 92 ? 17.476 -10.056 24.291 1.00 96.12 92 LYS A O 1
ATOM 722 N N . PRO A 1 93 ? 16.260 -9.116 22.635 1.00 96.31 93 PRO A N 1
ATOM 723 C CA . PRO A 1 93 ? 17.421 -8.793 21.814 1.00 96.31 93 PRO A CA 1
ATOM 724 C C . PRO A 1 93 ? 18.344 -7.822 22.561 1.00 96.31 93 PRO A C 1
ATOM 726 O O . PRO A 1 93 ? 17.872 -6.890 23.213 1.00 96.31 93 PRO A O 1
ATOM 729 N N . GLN A 1 94 ? 19.650 -8.045 22.470 1.00 96.75 94 GLN A N 1
ATOM 730 C CA . GLN A 1 94 ? 20.687 -7.144 22.981 1.00 96.75 94 GLN A CA 1
ATOM 731 C C . GLN A 1 94 ? 21.277 -6.284 21.858 1.00 96.75 94 GLN A C 1
ATOM 733 O O . GLN A 1 94 ? 21.788 -5.195 22.108 1.00 96.75 94 GLN A O 1
ATOM 738 N N . THR A 1 95 ? 21.187 -6.758 20.614 1.00 96.12 95 THR A N 1
ATOM 739 C CA . THR A 1 95 ? 21.706 -6.083 19.424 1.00 96.12 95 THR A CA 1
ATOM 740 C C . THR A 1 95 ? 20.678 -6.064 18.292 1.00 96.12 95 THR A C 1
ATOM 742 O O . THR A 1 95 ? 19.738 -6.860 18.251 1.00 96.12 95 THR A O 1
ATOM 745 N N . ALA A 1 96 ? 20.873 -5.173 17.318 1.00 94.12 96 ALA A N 1
ATOM 746 C CA . ALA A 1 96 ? 20.062 -5.160 16.100 1.00 94.12 96 ALA A CA 1
ATOM 747 C C . ALA A 1 96 ? 20.235 -6.444 15.262 1.00 94.12 96 ALA A C 1
ATOM 749 O O . ALA A 1 96 ? 19.351 -6.806 14.482 1.00 94.12 96 ALA A O 1
ATOM 750 N N . ASP A 1 97 ? 21.360 -7.147 15.402 1.00 95.31 97 ASP A N 1
ATOM 751 C CA . ASP A 1 97 ? 21.596 -8.415 14.712 1.00 95.31 97 ASP A CA 1
ATOM 752 C C . ASP A 1 97 ? 20.765 -9.551 15.308 1.00 95.31 97 ASP A C 1
ATOM 754 O O . ASP A 1 97 ? 20.329 -10.422 14.557 1.00 95.31 97 ASP A O 1
ATOM 758 N N . ASP A 1 98 ? 20.426 -9.498 16.597 1.00 95.19 98 ASP A N 1
ATOM 759 C CA . ASP A 1 98 ? 19.519 -10.474 17.215 1.00 95.19 98 ASP A CA 1
ATOM 760 C C . ASP A 1 98 ? 18.122 -10.423 16.578 1.00 95.19 98 ASP A C 1
ATOM 762 O O . ASP A 1 98 ? 17.479 -11.457 16.398 1.00 95.19 98 ASP A O 1
ATOM 766 N N . ILE A 1 99 ? 17.667 -9.229 16.170 1.00 95.69 99 ILE A N 1
ATOM 767 C CA . ILE A 1 99 ? 16.427 -9.065 15.397 1.00 95.69 99 ILE A CA 1
ATOM 768 C C . ILE A 1 99 ? 16.567 -9.719 14.024 1.00 95.69 99 ILE A C 1
ATOM 770 O O . ILE A 1 99 ? 15.695 -10.483 13.625 1.00 95.69 99 ILE A O 1
ATOM 774 N N . ARG A 1 100 ? 17.665 -9.454 13.305 1.00 94.94 100 ARG A N 1
ATOM 775 C CA . ARG A 1 100 ? 17.889 -10.000 11.953 1.00 94.94 100 ARG A CA 1
ATOM 776 C C . ARG A 1 100 ? 17.999 -11.525 11.946 1.00 94.94 100 ARG A C 1
ATOM 778 O O . ARG A 1 100 ? 17.632 -12.160 10.963 1.00 94.94 100 ARG A O 1
ATOM 785 N N . HIS A 1 101 ? 18.464 -12.119 13.040 1.00 93.88 101 HIS A N 1
ATOM 786 C CA . HIS A 1 101 ? 18.575 -13.570 13.200 1.00 93.88 101 HIS A CA 1
ATOM 787 C C . HIS A 1 101 ? 17.377 -14.203 13.926 1.00 93.88 101 HIS A C 1
ATOM 789 O O . HIS A 1 101 ? 17.384 -15.410 14.192 1.00 93.88 101 HIS A O 1
ATOM 795 N N . ALA A 1 102 ? 16.331 -13.430 14.236 1.00 92.75 102 ALA A N 1
ATOM 796 C CA . ALA A 1 102 ? 15.127 -13.966 14.850 1.00 92.75 102 ALA A CA 1
ATOM 797 C C . ALA A 1 102 ? 14.399 -14.936 13.902 1.00 92.75 102 ALA A C 1
ATOM 799 O O . ALA A 1 102 ? 14.413 -14.801 12.679 1.00 92.75 102 ALA A O 1
ATOM 800 N N . LYS A 1 103 ? 13.710 -15.927 14.481 1.00 91.44 103 LYS A N 1
ATOM 801 C CA . LYS A 1 103 ? 12.966 -16.947 13.717 1.00 91.44 103 LYS A CA 1
ATOM 802 C C . LYS A 1 103 ? 11.709 -16.405 13.029 1.00 91.44 103 LYS A C 1
ATOM 804 O O . LYS A 1 103 ? 11.176 -17.058 12.139 1.00 91.44 103 LYS A O 1
ATOM 809 N N . GLN A 1 104 ? 11.202 -15.265 13.485 1.00 91.56 104 GLN A N 1
ATOM 810 C CA . GLN A 1 104 ? 9.970 -14.649 13.008 1.00 91.56 104 GLN A CA 1
ATOM 811 C C . GLN A 1 104 ? 10.081 -13.130 13.085 1.00 91.56 104 GLN A C 1
ATOM 813 O O . GLN A 1 104 ? 10.869 -12.613 13.876 1.00 91.56 104 GLN A O 1
ATOM 818 N N . GLN A 1 105 ? 9.252 -12.430 12.309 1.00 93.75 105 GLN A N 1
ATOM 819 C CA . GLN A 1 105 ? 9.147 -10.976 12.397 1.00 93.75 105 GLN A CA 1
ATOM 820 C C . GLN A 1 105 ? 8.783 -10.525 13.814 1.00 93.75 105 GLN A C 1
ATOM 822 O O . GLN A 1 105 ? 7.875 -11.069 14.458 1.00 93.75 105 GLN A O 1
ATOM 827 N N . THR A 1 106 ? 9.503 -9.511 14.277 1.00 96.12 106 THR A N 1
ATOM 828 C CA . THR A 1 106 ? 9.332 -8.899 15.593 1.00 96.12 106 THR A CA 1
ATOM 829 C C . THR A 1 106 ? 8.207 -7.874 15.572 1.00 96.12 106 THR A C 1
ATOM 831 O O . THR A 1 106 ? 7.488 -7.748 16.559 1.00 96.12 106 THR A O 1
ATOM 834 N N . VAL A 1 107 ? 8.028 -7.181 14.447 1.00 97.25 107 VAL A N 1
ATOM 835 C CA . VAL A 1 107 ? 6.922 -6.246 14.223 1.00 97.25 107 VAL A CA 1
ATOM 836 C C . VAL A 1 107 ? 5.829 -6.980 13.469 1.00 97.25 107 VAL A C 1
ATOM 838 O O . VAL A 1 107 ? 6.075 -7.544 12.404 1.00 97.25 107 VAL A O 1
ATOM 841 N N . ALA A 1 108 ? 4.630 -7.021 14.036 1.00 95.69 108 ALA A N 1
ATOM 842 C CA . ALA A 1 108 ? 3.499 -7.694 13.421 1.00 95.69 108 ALA A CA 1
ATOM 843 C C . ALA A 1 108 ? 2.182 -7.213 14.021 1.00 95.69 108 ALA A C 1
ATOM 845 O O . ALA A 1 108 ? 2.136 -6.787 15.171 1.00 95.69 108 ALA A O 1
ATOM 846 N N . MET A 1 109 ? 1.110 -7.393 13.255 1.00 96.62 109 MET A N 1
ATOM 847 C CA . MET A 1 109 ? -0.253 -7.387 13.776 1.00 96.62 109 MET A CA 1
ATOM 848 C C . MET A 1 109 ? -0.471 -8.599 14.687 1.00 96.62 109 MET A C 1
ATOM 850 O O . MET A 1 109 ? 0.024 -9.702 14.392 1.00 96.62 109 MET A O 1
ATOM 854 N N . SER A 1 110 ? -1.255 -8.412 15.745 1.00 97.81 110 SER A N 1
ATOM 855 C CA . SER A 1 110 ? -1.773 -9.512 16.553 1.00 97.81 110 SER A CA 1
ATOM 856 C C . SER A 1 110 ? -2.670 -10.433 15.718 1.00 97.81 110 SER A C 1
ATOM 858 O O . SER A 1 110 ? -3.108 -10.100 14.613 1.00 97.81 110 SER A O 1
ATOM 860 N N . GLU A 1 111 ? -2.959 -11.630 16.228 1.00 97.12 111 GLU A N 1
ATOM 861 C CA . GLU A 1 111 ? -3.872 -12.547 15.535 1.00 97.12 111 GLU A CA 1
ATOM 862 C C . GLU A 1 111 ? -5.288 -11.963 15.394 1.00 97.12 111 GLU A C 1
ATOM 864 O O . GLU A 1 111 ? -5.952 -12.196 14.385 1.00 97.12 111 GLU A O 1
ATOM 869 N N . ASP A 1 112 ? -5.732 -11.185 16.382 1.00 97.62 112 ASP A N 1
ATOM 870 C CA . ASP A 1 112 ? -7.030 -10.516 16.361 1.00 97.62 112 ASP A CA 1
ATOM 871 C C . ASP A 1 112 ? -7.075 -9.421 15.288 1.00 97.62 112 ASP A C 1
ATOM 873 O O . ASP A 1 112 ? -7.965 -9.425 14.433 1.00 97.62 112 ASP A O 1
ATOM 877 N N . LEU A 1 113 ? -6.061 -8.548 15.246 1.00 97.12 113 LEU A N 1
ATOM 878 C CA . LEU A 1 113 ? -5.989 -7.517 14.214 1.00 97.12 113 LEU A CA 1
ATOM 879 C C . LEU A 1 113 ? -5.874 -8.122 12.812 1.00 97.12 113 LEU A C 1
ATOM 881 O O . LEU A 1 113 ? -6.512 -7.625 11.896 1.00 97.12 113 LEU A O 1
ATOM 885 N N . ARG A 1 114 ? -5.160 -9.240 12.626 1.00 96.69 114 ARG A N 1
ATOM 886 C CA . ARG A 1 114 ? -5.111 -9.929 11.319 1.00 96.69 114 ARG A CA 1
ATOM 887 C C . ARG A 1 114 ? -6.483 -10.390 10.824 1.00 96.69 114 ARG A C 1
ATOM 889 O O . ARG A 1 114 ? -6.693 -10.470 9.615 1.00 96.69 114 ARG A O 1
ATOM 896 N N . LYS A 1 115 ? -7.409 -10.736 11.725 1.00 97.31 115 LYS A N 1
ATOM 897 C CA . LYS A 1 115 ? -8.787 -11.109 11.355 1.00 97.31 115 LYS A CA 1
ATOM 898 C C . LYS A 1 115 ? -9.580 -9.874 10.924 1.00 97.31 115 LYS A C 1
ATOM 900 O O . LYS A 1 115 ? -10.228 -9.912 9.882 1.00 97.31 115 LYS A O 1
ATOM 905 N N . LYS A 1 116 ? -9.457 -8.777 11.677 1.00 97.19 116 LYS A N 1
ATOM 906 C CA . LYS A 1 116 ? -10.062 -7.472 11.354 1.00 97.19 116 LYS A CA 1
ATOM 907 C C . LYS A 1 116 ? -9.547 -6.905 10.029 1.00 97.19 116 LYS A C 1
ATOM 909 O O . LYS A 1 116 ? -10.342 -6.477 9.195 1.00 97.19 116 LYS A O 1
ATOM 914 N N . ASP A 1 117 ? -8.236 -6.967 9.820 1.00 96.38 117 ASP A N 1
ATOM 915 C CA . ASP A 1 117 ? -7.558 -6.546 8.594 1.00 96.38 117 ASP A CA 1
ATOM 916 C C . ASP A 1 117 ? -8.062 -7.328 7.381 1.00 96.38 117 ASP A C 1
ATOM 918 O O . ASP A 1 117 ? -8.435 -6.736 6.372 1.00 96.38 117 ASP A O 1
ATOM 922 N N . ARG A 1 118 ? -8.175 -8.656 7.507 1.00 96.19 118 ARG A N 1
ATOM 923 C CA . ARG A 1 118 ? -8.748 -9.497 6.453 1.00 96.19 118 ARG A CA 1
ATOM 924 C C . ARG A 1 118 ? -10.176 -9.082 6.107 1.00 96.19 118 ARG A C 1
ATOM 926 O O . ARG A 1 118 ? -10.476 -8.942 4.930 1.00 96.19 118 ARG A O 1
ATOM 933 N N . GLN A 1 119 ? -11.026 -8.841 7.106 1.00 96.94 119 GLN A N 1
ATOM 934 C CA . GLN A 1 119 ? -12.405 -8.397 6.876 1.00 96.94 119 GLN A CA 1
ATOM 935 C C . GLN A 1 119 ? -12.456 -7.071 6.100 1.00 96.94 119 GLN A C 1
ATOM 937 O O . GLN A 1 119 ? -13.213 -6.950 5.139 1.00 96.94 119 GLN A O 1
ATOM 942 N N . LEU A 1 120 ? -11.623 -6.093 6.479 1.00 96.50 120 LEU A N 1
ATOM 943 C CA . LEU A 1 120 ? -11.546 -4.806 5.782 1.00 96.50 120 LEU A CA 1
ATOM 944 C C . LEU A 1 120 ? -11.013 -4.968 4.350 1.00 96.50 120 LEU A C 1
ATOM 946 O O . LEU A 1 120 ? -11.565 -4.395 3.413 1.00 96.50 120 LEU A O 1
ATOM 950 N N . ARG A 1 121 ? -9.972 -5.782 4.159 1.00 95.12 121 ARG A N 1
ATOM 951 C CA . ARG A 1 121 ? -9.398 -6.053 2.836 1.00 95.12 121 ARG A CA 1
ATOM 952 C C . ARG A 1 121 ? -10.361 -6.783 1.912 1.00 95.12 121 ARG A C 1
ATOM 954 O O . ARG A 1 121 ? -10.435 -6.435 0.737 1.00 95.12 121 ARG A O 1
ATOM 961 N N . ASP A 1 122 ? -11.118 -7.747 2.425 1.00 95.38 122 ASP A N 1
ATOM 962 C CA . ASP A 1 122 ? -12.138 -8.459 1.651 1.00 95.38 122 ASP A CA 1
ATOM 963 C C . ASP A 1 122 ? -13.245 -7.494 1.190 1.00 95.38 122 ASP A C 1
ATOM 965 O O . ASP A 1 122 ? -13.672 -7.542 0.031 1.00 95.38 122 ASP A O 1
ATOM 969 N N . PHE A 1 123 ? -13.644 -6.555 2.055 1.00 96.00 123 PHE A N 1
ATOM 970 C CA . PHE A 1 123 ? -14.569 -5.480 1.700 1.00 96.00 123 PHE A CA 1
ATOM 971 C C . PHE A 1 123 ? -13.998 -4.558 0.609 1.00 96.00 123 PHE A C 1
ATOM 973 O O . PHE A 1 123 ? -14.627 -4.385 -0.438 1.00 96.00 123 PHE A O 1
ATOM 980 N N . LEU A 1 124 ? -12.786 -4.019 0.793 1.00 94.88 124 LEU A N 1
ATOM 981 C CA . LEU A 1 124 ? -12.128 -3.170 -0.211 1.00 94.88 124 LEU A CA 1
ATOM 982 C C . LEU A 1 124 ? -11.949 -3.916 -1.541 1.00 94.88 124 LEU A C 1
ATOM 984 O O . LEU A 1 124 ? -12.146 -3.355 -2.619 1.00 94.88 124 LEU A O 1
ATOM 988 N N . TRP A 1 125 ? -11.648 -5.213 -1.501 1.00 93.12 125 TRP A N 1
ATOM 989 C CA . TRP A 1 125 ? -11.559 -6.037 -2.702 1.00 93.12 125 TRP A CA 1
ATOM 990 C C . TRP A 1 125 ? -12.879 -6.114 -3.467 1.00 93.12 125 TRP A C 1
ATOM 992 O O . TRP A 1 125 ? -12.895 -5.955 -4.691 1.00 93.12 125 TRP A O 1
ATOM 1002 N N . ALA A 1 126 ? -13.989 -6.333 -2.764 1.00 92.31 126 ALA A N 1
ATOM 1003 C CA . ALA A 1 126 ? -15.308 -6.434 -3.374 1.00 92.31 126 ALA A CA 1
ATOM 1004 C C . ALA A 1 126 ? -15.830 -5.087 -3.902 1.00 92.31 126 ALA A C 1
ATOM 1006 O O . ALA A 1 126 ? -16.415 -5.054 -4.986 1.00 92.31 126 ALA A O 1
ATOM 1007 N N . HIS A 1 127 ? -15.595 -3.996 -3.168 1.00 91.06 127 HIS A N 1
ATOM 1008 C CA . HIS A 1 127 ? -16.253 -2.708 -3.405 1.00 91.06 127 HIS A CA 1
ATOM 1009 C C . HIS A 1 127 ? -15.371 -1.650 -4.086 1.00 91.06 127 HIS A C 1
ATOM 1011 O O . HIS A 1 127 ? -15.893 -0.813 -4.818 1.00 91.06 127 HIS A O 1
ATOM 1017 N N . PHE A 1 128 ? -14.049 -1.700 -3.908 1.00 90.31 128 PHE A N 1
ATOM 1018 C CA . PHE A 1 128 ? -13.107 -0.724 -4.468 1.00 90.31 128 PHE A CA 1
ATOM 1019 C C . PHE A 1 128 ? -12.328 -1.307 -5.653 1.00 90.31 128 PHE A C 1
ATOM 1021 O O . PHE A 1 128 ? -12.511 -0.903 -6.802 1.00 90.31 128 PHE A O 1
ATOM 1028 N N . TYR A 1 129 ? -11.515 -2.339 -5.418 1.00 87.25 129 TYR A N 1
ATOM 1029 C CA . TYR A 1 129 ? -10.589 -2.851 -6.437 1.00 87.25 129 TYR A CA 1
ATOM 1030 C C . TYR A 1 129 ? -11.280 -3.520 -7.631 1.00 87.25 129 TYR A C 1
ATOM 1032 O O . TYR A 1 129 ? -10.767 -3.489 -8.753 1.00 87.25 129 TYR A O 1
ATOM 1040 N N . ARG A 1 130 ? -12.451 -4.127 -7.410 1.00 86.44 130 ARG A N 1
ATOM 1041 C CA . ARG A 1 130 ? -13.278 -4.734 -8.466 1.00 86.44 130 ARG A CA 1
ATOM 1042 C C . ARG A 1 130 ? -14.301 -3.775 -9.064 1.00 86.44 130 ARG A C 1
ATOM 1044 O O . ARG A 1 130 ? -15.063 -4.179 -9.945 1.00 86.44 130 ARG A O 1
ATOM 1051 N N . HIS A 1 131 ? -14.307 -2.512 -8.641 1.00 88.38 131 HIS A N 1
ATOM 1052 C CA . HIS A 1 131 ? -15.212 -1.519 -9.192 1.00 88.38 131 HIS A CA 1
ATOM 1053 C C . HIS A 1 131 ? -14.983 -1.362 -10.705 1.00 88.38 131 HIS A C 1
ATOM 1055 O O . HIS A 1 131 ? -13.853 -1.410 -11.209 1.00 88.38 131 HIS A O 1
ATOM 1061 N N . HIS A 1 132 ? -16.067 -1.190 -11.465 1.00 86.00 132 HIS A N 1
ATOM 1062 C CA . HIS A 1 132 ? -16.011 -1.211 -12.929 1.00 86.00 132 HIS A CA 1
ATOM 1063 C C . HIS A 1 132 ? -15.119 -0.093 -13.500 1.00 86.00 132 HIS A C 1
ATOM 1065 O O . HIS A 1 132 ? -14.461 -0.282 -14.524 1.00 86.00 132 HIS A O 1
ATOM 1071 N N . GLN A 1 133 ? -15.061 1.064 -12.834 1.00 85.31 133 GLN A N 1
ATOM 1072 C CA . GLN A 1 133 ? -14.211 2.187 -13.242 1.00 85.31 133 GLN A CA 1
ATOM 1073 C C . GLN A 1 133 ? -12.725 1.856 -13.061 1.00 85.31 133 GLN A C 1
ATOM 1075 O O . GLN A 1 133 ? -11.955 1.998 -14.012 1.00 85.31 133 GLN A O 1
ATOM 1080 N N . VAL A 1 134 ? -12.353 1.312 -11.896 1.00 87.00 134 VAL A N 1
ATOM 1081 C CA . VAL A 1 134 ? -10.985 0.860 -11.590 1.00 87.00 134 VAL A CA 1
ATOM 1082 C C . VAL A 1 134 ? -10.557 -0.230 -12.569 1.00 87.00 134 VAL A C 1
ATOM 1084 O O . VAL A 1 134 ? -9.486 -0.151 -13.167 1.00 87.00 134 VAL A O 1
ATOM 1087 N N . SER A 1 135 ? -11.435 -1.197 -12.840 1.00 88.06 135 SER A N 1
ATOM 1088 C CA . SER A 1 135 ? -11.172 -2.284 -13.792 1.00 88.06 135 SER A CA 1
ATOM 1089 C C . SER A 1 135 ? -10.903 -1.773 -15.215 1.00 88.06 135 SER A C 1
ATOM 1091 O O . SER A 1 135 ? -9.989 -2.254 -15.890 1.00 88.06 135 SER A O 1
ATOM 1093 N N . ARG A 1 136 ? -11.660 -0.767 -15.678 1.00 90.19 136 ARG A N 1
ATOM 1094 C CA . ARG A 1 136 ? -11.458 -0.148 -17.001 1.00 90.19 136 ARG A CA 1
ATOM 1095 C C . ARG A 1 136 ? -10.129 0.595 -17.089 1.00 90.19 136 ARG A C 1
ATOM 1097 O O . ARG A 1 136 ? -9.455 0.479 -18.111 1.00 90.19 136 ARG A O 1
ATOM 1104 N N . VAL A 1 137 ? -9.761 1.350 -16.053 1.00 88.62 137 VAL A N 1
ATOM 1105 C CA . VAL A 1 137 ? -8.467 2.051 -15.997 1.00 88.62 137 VAL A CA 1
ATOM 1106 C C . VAL A 1 137 ? -7.330 1.035 -15.976 1.00 88.62 137 VAL A C 1
ATOM 1108 O O . VAL A 1 137 ? -6.443 1.100 -16.824 1.00 88.62 137 VAL A O 1
ATOM 1111 N N . ARG A 1 138 ? -7.418 0.019 -15.109 1.00 88.88 138 ARG A N 1
ATOM 1112 C CA . ARG A 1 138 ? -6.429 -1.058 -15.005 1.00 88.88 138 ARG A CA 1
ATOM 1113 C C . ARG A 1 138 ? -6.192 -1.741 -16.347 1.00 88.88 138 ARG A C 1
ATOM 1115 O O . ARG A 1 138 ? -5.046 -1.888 -16.752 1.00 88.88 138 ARG A O 1
ATOM 1122 N N . ARG A 1 139 ? -7.250 -2.095 -17.088 1.00 91.81 139 ARG A N 1
ATOM 1123 C CA . ARG A 1 139 ? -7.107 -2.721 -18.415 1.00 91.81 139 ARG A CA 1
ATOM 1124 C C . ARG A 1 139 ? -6.298 -1.857 -19.388 1.00 91.81 139 ARG A C 1
ATOM 1126 O O . ARG A 1 139 ? -5.470 -2.409 -20.110 1.00 91.81 139 ARG A O 1
ATOM 1133 N N . LYS A 1 140 ? -6.542 -0.542 -19.409 1.00 90.31 140 LYS A N 1
ATOM 1134 C CA . LYS A 1 140 ? -5.842 0.411 -20.287 1.00 90.31 140 LYS A CA 1
ATOM 1135 C C . LYS A 1 140 ? -4.374 0.567 -19.897 1.00 90.31 140 LYS A C 1
ATOM 1137 O O . LYS A 1 140 ? -3.514 0.485 -20.763 1.00 90.31 140 LYS A O 1
ATOM 1142 N N . VAL A 1 141 ? -4.091 0.736 -18.605 1.00 91.69 141 VAL A N 1
ATOM 1143 C CA . VAL A 1 141 ? -2.719 0.905 -18.097 1.00 91.69 141 VAL A CA 1
ATOM 1144 C C . VAL A 1 141 ? -1.889 -0.360 -18.323 1.00 91.69 141 VAL A C 1
ATOM 1146 O O . VAL A 1 141 ? -0.756 -0.275 -18.783 1.00 91.69 141 VAL A O 1
ATOM 1149 N N . PHE A 1 142 ? -2.470 -1.543 -18.099 1.00 94.00 142 PHE A N 1
ATOM 1150 C CA . PHE A 1 142 ? -1.798 -2.809 -18.405 1.00 94.00 142 PHE A CA 1
ATOM 1151 C C . PHE A 1 142 ? -1.470 -2.938 -19.893 1.00 94.00 142 PHE A C 1
ATOM 1153 O O . PHE A 1 142 ? -0.366 -3.355 -20.227 1.00 94.00 142 PHE A O 1
ATOM 1160 N N . GLN A 1 143 ? -2.402 -2.558 -20.776 1.00 95.38 143 GLN A N 1
ATOM 1161 C CA . GLN A 1 143 ? -2.153 -2.577 -22.217 1.00 95.38 143 GLN A CA 1
ATOM 1162 C C . GLN A 1 143 ? -1.008 -1.629 -22.594 1.00 95.38 143 GLN A C 1
ATOM 1164 O O . GLN A 1 143 ? -0.104 -2.047 -23.302 1.00 95.38 143 GLN A O 1
ATOM 1169 N N . CYS A 1 144 ? -1.005 -0.404 -22.059 1.00 96.12 144 CYS A N 1
ATOM 1170 C CA . CYS A 1 144 ? 0.061 0.575 -22.279 1.00 96.12 144 CYS A CA 1
ATOM 1171 C C . CYS A 1 144 ? 1.447 -0.004 -21.945 1.00 96.12 144 CYS A C 1
ATOM 1173 O O . CYS A 1 144 ? 2.338 -0.005 -22.790 1.00 96.12 144 CYS A O 1
ATOM 1175 N N . VAL A 1 145 ? 1.609 -0.588 -20.753 1.00 97.06 145 VAL A N 1
ATOM 1176 C CA . VAL A 1 145 ? 2.885 -1.193 -20.329 1.00 97.06 145 VAL A CA 1
ATOM 1177 C C . VAL A 1 145 ? 3.279 -2.383 -21.212 1.00 97.06 145 VAL A C 1
ATOM 1179 O O . VAL A 1 145 ? 4.451 -2.525 -21.556 1.00 97.06 145 VAL A O 1
ATOM 1182 N N . GLN A 1 146 ? 2.322 -3.236 -21.591 1.00 97.44 146 GLN A N 1
ATOM 1183 C CA . GLN A 1 146 ? 2.575 -4.387 -22.466 1.00 97.44 146 GLN A CA 1
ATOM 1184 C C . GLN A 1 146 ? 3.029 -3.959 -23.863 1.00 97.44 146 GLN A C 1
ATOM 1186 O O . GLN A 1 146 ? 3.992 -4.520 -24.383 1.00 97.44 146 GLN A O 1
ATOM 1191 N N . ASP A 1 147 ? 2.362 -2.962 -24.437 1.00 97.31 147 ASP A N 1
ATOM 1192 C CA . ASP A 1 147 ? 2.666 -2.423 -25.759 1.00 97.31 147 ASP A CA 1
ATOM 1193 C C . ASP A 1 147 ? 4.044 -1.755 -25.776 1.00 97.31 147 ASP A C 1
ATOM 1195 O O . ASP A 1 147 ? 4.861 -2.067 -26.644 1.00 97.31 147 ASP A O 1
ATOM 1199 N N . LEU A 1 148 ? 4.339 -0.908 -24.779 1.00 97.50 148 LEU A N 1
ATOM 1200 C CA . LEU A 1 148 ? 5.651 -0.274 -24.613 1.00 97.50 148 LEU A CA 1
ATOM 1201 C C . LEU A 1 148 ? 6.763 -1.318 -24.461 1.00 97.50 148 LEU A C 1
ATOM 1203 O O . LEU A 1 148 ? 7.790 -1.250 -25.133 1.00 97.50 148 LEU A O 1
ATOM 1207 N N . PHE A 1 149 ? 6.556 -2.328 -23.613 1.00 98.06 149 PHE A N 1
ATOM 1208 C CA . PHE A 1 149 ? 7.547 -3.386 -23.438 1.00 98.06 149 PHE A CA 1
ATOM 1209 C C . PHE A 1 149 ? 7.773 -4.163 -24.740 1.00 98.06 149 PHE A C 1
ATOM 1211 O O . PHE A 1 149 ? 8.917 -4.416 -25.114 1.00 98.06 149 PHE A O 1
ATOM 1218 N N . ALA A 1 150 ? 6.700 -4.521 -25.449 1.00 97.88 150 ALA A N 1
ATOM 1219 C CA . ALA A 1 150 ? 6.786 -5.258 -26.704 1.00 97.88 150 ALA A CA 1
ATOM 1220 C C . ALA A 1 150 ? 7.544 -4.470 -27.783 1.00 97.88 150 ALA A C 1
ATOM 1222 O O . ALA A 1 150 ? 8.497 -5.002 -28.359 1.00 97.88 150 ALA A O 1
ATOM 1223 N N . VAL A 1 151 ? 7.185 -3.201 -28.010 1.00 97.44 151 VAL A N 1
ATOM 1224 C CA . VAL A 1 151 ? 7.815 -2.388 -29.061 1.00 97.44 151 VAL A CA 1
ATOM 1225 C C . VAL A 1 151 ? 9.288 -2.121 -28.770 1.00 97.44 151 VAL A C 1
ATOM 1227 O O . VAL A 1 151 ? 10.103 -2.214 -29.681 1.00 97.44 151 VAL A O 1
ATOM 1230 N N . PHE A 1 152 ? 9.679 -1.883 -27.516 1.00 97.12 152 PHE A N 1
ATOM 1231 C CA . PHE A 1 152 ? 11.091 -1.676 -27.186 1.00 97.12 152 PHE A CA 1
ATOM 1232 C C . PHE A 1 152 ? 11.914 -2.964 -27.278 1.00 97.12 152 PHE A C 1
ATOM 1234 O O . PHE A 1 152 ? 13.065 -2.922 -27.716 1.00 97.12 152 PHE A O 1
ATOM 1241 N N . MET A 1 153 ? 11.317 -4.116 -26.956 1.00 97.25 153 MET A N 1
ATOM 1242 C CA . MET A 1 153 ? 11.965 -5.416 -27.142 1.00 97.25 153 MET A CA 1
ATOM 1243 C C . MET A 1 153 ? 12.183 -5.766 -28.619 1.00 97.25 153 MET A C 1
ATOM 1245 O O . MET A 1 153 ? 13.204 -6.374 -28.955 1.00 97.25 153 MET A O 1
ATOM 1249 N N . GLU A 1 154 ? 11.247 -5.402 -29.497 1.00 96.56 154 GLU A N 1
ATOM 1250 C CA . GLU A 1 154 ? 11.322 -5.670 -30.938 1.00 96.56 154 GLU A CA 1
ATOM 1251 C C . GLU A 1 154 ? 12.154 -4.618 -31.692 1.00 96.56 154 GLU A C 1
ATOM 1253 O O . GLU A 1 154 ? 12.946 -4.934 -32.588 1.00 96.56 154 GLU A O 1
ATOM 1258 N N . HIS A 1 155 ? 12.021 -3.352 -31.305 1.00 94.25 155 HIS A N 1
ATOM 1259 C CA . HIS A 1 155 ? 12.580 -2.197 -31.992 1.00 94.25 155 HIS A CA 1
ATOM 1260 C C . HIS A 1 155 ? 13.319 -1.279 -31.018 1.00 94.25 155 HIS A C 1
ATOM 1262 O O . HIS A 1 155 ? 12.863 -0.195 -30.668 1.00 94.25 155 HIS A O 1
ATOM 1268 N N . ARG A 1 156 ? 14.553 -1.662 -30.671 1.00 90.25 156 ARG A N 1
ATOM 1269 C CA . ARG A 1 156 ? 15.432 -0.881 -29.779 1.00 90.25 156 ARG A CA 1
ATOM 1270 C C . ARG A 1 156 ? 15.588 0.600 -30.154 1.00 90.25 156 ARG A C 1
ATOM 1272 O O . ARG A 1 156 ? 15.813 1.422 -29.282 1.00 90.25 156 ARG A O 1
ATOM 1279 N N . ARG A 1 157 ? 15.453 0.958 -31.439 1.00 92.50 157 ARG A N 1
ATOM 1280 C CA . ARG A 1 157 ? 15.553 2.352 -31.916 1.00 92.50 157 ARG A CA 1
ATOM 1281 C C . ARG A 1 157 ? 14.390 3.247 -31.482 1.00 92.50 157 ARG A C 1
ATOM 1283 O O . ARG A 1 157 ? 14.495 4.455 -31.643 1.00 92.50 157 ARG A O 1
ATOM 1290 N N . CYS A 1 158 ? 13.311 2.666 -30.964 1.00 93.69 158 CYS A N 1
ATOM 1291 C CA . CYS A 1 158 ? 12.210 3.408 -30.364 1.00 93.69 158 CYS A CA 1
ATOM 1292 C C . CYS A 1 158 ? 12.531 3.872 -28.934 1.00 93.69 158 CYS A C 1
ATOM 1294 O O . CYS A 1 158 ? 11.817 4.715 -28.415 1.00 93.69 158 CYS A O 1
ATOM 1296 N N . LEU A 1 159 ? 13.591 3.356 -28.297 1.00 94.56 159 LEU A N 1
ATOM 1297 C CA . LEU A 1 159 ? 14.044 3.845 -26.992 1.00 94.56 159 LEU A CA 1
ATOM 1298 C C . LEU A 1 159 ? 14.813 5.168 -27.124 1.00 94.56 159 LEU A C 1
ATOM 1300 O O . LEU A 1 159 ? 15.435 5.408 -28.162 1.00 94.56 159 LEU A O 1
ATOM 1304 N N . PRO A 1 160 ? 14.904 5.979 -26.058 1.00 94.00 160 PRO A N 1
ATOM 1305 C CA . PRO A 1 160 ? 15.823 7.110 -26.023 1.00 94.00 160 PRO A CA 1
ATOM 1306 C C . PRO A 1 160 ? 17.292 6.681 -26.212 1.00 94.00 160 PRO A C 1
ATOM 1308 O O . PRO A 1 160 ? 17.667 5.579 -25.788 1.00 94.00 160 PRO A O 1
ATOM 1311 N N . PRO A 1 161 ? 18.150 7.525 -26.818 1.00 94.44 161 PRO A N 1
ATOM 1312 C CA . PRO A 1 161 ? 19.540 7.177 -27.131 1.00 94.44 161 PRO A CA 1
ATOM 1313 C C . PRO A 1 161 ? 20.362 6.672 -25.935 1.00 94.44 161 PRO A C 1
ATOM 1315 O O . PRO A 1 161 ? 21.154 5.741 -26.079 1.00 94.44 161 PRO A O 1
ATOM 1318 N N . GLU A 1 162 ? 20.160 7.239 -24.747 1.00 93.94 162 GLU A N 1
ATOM 1319 C CA . GLU A 1 162 ? 20.850 6.830 -23.523 1.00 93.94 162 GLU A CA 1
ATOM 1320 C C . GLU A 1 162 ? 20.515 5.387 -23.110 1.00 93.94 162 GLU A C 1
ATOM 1322 O O . GLU A 1 162 ? 21.406 4.624 -22.729 1.00 93.94 162 GLU A O 1
ATOM 1327 N N . TRP A 1 163 ? 19.259 4.969 -23.281 1.00 95.00 163 TRP A N 1
ATOM 1328 C CA . TRP A 1 163 ? 18.812 3.605 -22.994 1.00 95.00 163 TRP A CA 1
ATOM 1329 C C . TRP A 1 163 ? 19.253 2.621 -24.078 1.00 95.00 163 TRP A C 1
ATOM 1331 O O . TRP A 1 163 ? 19.602 1.481 -23.766 1.00 95.00 163 TRP A O 1
ATOM 1341 N N . GLN A 1 164 ? 19.326 3.066 -25.339 1.00 94.62 164 GLN A N 1
ATOM 1342 C CA . GLN A 1 164 ? 19.939 2.281 -26.415 1.00 94.62 164 GLN A CA 1
ATOM 1343 C C . GLN A 1 164 ? 21.404 1.955 -26.089 1.00 94.62 164 GLN A C 1
ATOM 1345 O O . GLN A 1 164 ? 21.799 0.789 -26.134 1.00 94.62 164 GLN A O 1
ATOM 1350 N N . ALA A 1 165 ? 22.185 2.958 -25.675 1.00 93.06 165 ALA A N 1
ATOM 1351 C CA . ALA A 1 165 ? 23.581 2.772 -25.286 1.00 93.06 165 ALA A CA 1
ATOM 1352 C C . ALA A 1 165 ? 23.734 1.844 -24.064 1.00 93.06 165 ALA A C 1
ATOM 1354 O O . ALA A 1 165 ? 24.671 1.044 -24.000 1.00 93.06 165 ALA A O 1
ATOM 1355 N N . GLN A 1 166 ? 22.810 1.898 -23.098 1.00 91.62 166 GLN A N 1
ATOM 1356 C CA . GLN A 1 166 ? 22.809 0.981 -21.953 1.00 91.62 166 GLN A CA 1
ATOM 1357 C C . GLN A 1 166 ? 22.610 -0.483 -22.376 1.00 91.62 166 GLN A C 1
ATOM 1359 O O . GLN A 1 166 ? 23.285 -1.375 -21.856 1.00 91.62 166 GLN A O 1
ATOM 1364 N N . ILE A 1 167 ? 21.719 -0.743 -23.333 1.00 93.00 167 ILE A N 1
ATOM 1365 C CA . ILE A 1 167 ? 21.455 -2.098 -23.843 1.00 93.00 167 ILE A CA 1
ATOM 1366 C C . ILE A 1 167 ? 22.683 -2.673 -24.558 1.00 93.00 167 ILE A C 1
ATOM 1368 O O . ILE A 1 167 ? 22.994 -3.856 -24.399 1.00 93.00 167 ILE A O 1
ATOM 1372 N N . GLU A 1 168 ? 23.401 -1.842 -25.315 1.00 90.31 168 GLU A N 1
ATOM 1373 C CA . GLU A 1 168 ? 24.624 -2.245 -26.022 1.00 90.31 168 GLU A CA 1
ATOM 1374 C C . GLU A 1 168 ? 25.748 -2.652 -25.053 1.00 90.31 168 GLU A C 1
ATOM 1376 O O . GLU A 1 168 ? 26.528 -3.561 -25.343 1.00 90.31 168 GLU A O 1
ATOM 1381 N N . ASN A 1 169 ? 25.773 -2.067 -23.854 1.00 92.00 169 ASN A N 1
ATOM 1382 C CA . ASN A 1 169 ? 26.759 -2.348 -22.812 1.00 92.00 169 ASN A CA 1
ATOM 1383 C C . ASN A 1 169 ? 26.301 -3.464 -21.858 1.00 92.00 169 ASN A C 1
ATOM 1385 O O . ASN A 1 169 ? 26.097 -3.245 -20.664 1.00 92.00 169 ASN A O 1
ATOM 1389 N N . THR A 1 170 ? 26.152 -4.686 -22.378 1.00 94.38 170 THR A N 1
ATOM 1390 C CA . THR A 1 170 ? 25.738 -5.849 -21.569 1.00 94.38 170 THR A CA 1
ATOM 1391 C C . THR A 1 170 ? 26.772 -6.183 -20.473 1.00 94.38 170 THR A C 1
ATOM 1393 O O . THR A 1 170 ? 27.917 -6.514 -20.800 1.00 94.38 170 THR A O 1
ATOM 1396 N N . PRO A 1 171 ? 26.397 -6.173 -19.175 1.00 94.75 171 PRO A N 1
ATOM 1397 C CA . PRO A 1 171 ? 27.307 -6.503 -18.084 1.00 94.75 171 PRO A CA 1
ATOM 1398 C C . PRO A 1 171 ? 27.781 -7.959 -18.123 1.00 94.75 171 PRO A C 1
ATOM 1400 O O . PRO A 1 171 ? 27.059 -8.875 -18.528 1.00 94.75 171 PRO A O 1
ATOM 1403 N N . LYS A 1 172 ? 28.993 -8.204 -17.612 1.00 94.94 172 LYS A N 1
ATOM 1404 C CA . LYS A 1 172 ? 29.543 -9.560 -17.492 1.00 94.94 172 LYS A CA 1
ATOM 1405 C C . LYS A 1 172 ? 28.606 -10.444 -16.657 1.00 94.94 172 LYS A C 1
ATOM 1407 O O . LYS A 1 172 ? 28.225 -10.081 -15.550 1.00 94.94 172 LYS A O 1
ATOM 1412 N N . GLY A 1 173 ? 28.280 -11.624 -17.181 1.00 94.44 173 GLY A N 1
ATOM 1413 C CA . GLY A 1 173 ? 27.385 -12.587 -16.529 1.00 94.44 173 GLY A CA 1
ATOM 1414 C C . GLY A 1 173 ? 25.919 -12.485 -16.958 1.00 94.44 173 GLY A C 1
ATOM 1415 O O . GLY A 1 173 ? 25.147 -13.385 -16.638 1.00 94.44 173 GLY A O 1
ATOM 1416 N N . TRP A 1 174 ? 25.543 -11.463 -17.733 1.00 96.50 174 TRP A N 1
ATOM 1417 C CA . TRP A 1 174 ? 24.222 -11.371 -18.352 1.00 96.50 174 TRP A CA 1
ATOM 1418 C C . TRP A 1 174 ? 24.232 -11.887 -19.790 1.00 96.50 174 TRP A C 1
ATOM 1420 O O . TRP A 1 174 ? 25.188 -11.691 -20.540 1.00 96.50 174 TRP A O 1
ATOM 1430 N N . LYS A 1 175 ? 23.130 -12.519 -20.205 1.00 96.56 175 LYS A N 1
ATOM 1431 C CA . LYS A 1 175 ? 22.851 -12.740 -21.628 1.00 96.56 175 LYS A CA 1
ATOM 1432 C C . LYS A 1 175 ? 22.304 -11.442 -22.216 1.00 96.56 175 LYS A C 1
ATOM 1434 O O . LYS A 1 175 ? 21.445 -10.818 -21.601 1.00 96.56 175 LYS A O 1
ATOM 1439 N N . ALA A 1 176 ? 22.725 -11.087 -23.430 1.00 94.25 176 ALA A N 1
ATOM 1440 C CA . ALA A 1 176 ? 22.307 -9.843 -24.087 1.00 94.25 176 ALA A CA 1
ATOM 1441 C C . ALA A 1 176 ? 20.776 -9.680 -24.160 1.00 94.25 176 ALA A C 1
ATOM 1443 O O . ALA A 1 176 ? 20.254 -8.603 -23.903 1.00 94.25 176 ALA A O 1
ATOM 1444 N N . LYS A 1 177 ? 20.037 -10.766 -24.434 1.00 94.75 177 LYS A N 1
ATOM 1445 C CA . LYS A 1 177 ? 18.564 -10.750 -24.454 1.00 94.75 177 LYS A CA 1
ATOM 1446 C C . LYS A 1 177 ? 17.955 -10.432 -23.083 1.00 94.75 177 LYS A C 1
ATOM 1448 O O . LYS A 1 177 ? 17.011 -9.652 -23.006 1.00 94.75 177 LYS A O 1
ATOM 1453 N N . ASP A 1 178 ? 18.489 -11.029 -22.022 1.00 96.75 178 ASP A N 1
ATOM 1454 C CA . ASP A 1 178 ? 17.979 -10.840 -20.660 1.00 96.75 178 ASP A CA 1
ATOM 1455 C C . ASP A 1 178 ? 18.329 -9.436 -20.146 1.00 96.75 178 ASP A C 1
ATOM 1457 O O . ASP A 1 178 ? 17.521 -8.800 -19.474 1.00 96.75 178 ASP A O 1
ATOM 1461 N N . TRP A 1 179 ? 19.507 -8.922 -20.520 1.00 96.81 179 TRP A N 1
ATOM 1462 C CA . TRP A 1 179 ? 19.911 -7.547 -20.230 1.00 96.81 179 TRP A CA 1
ATOM 1463 C C . TRP A 1 179 ? 19.069 -6.515 -20.981 1.00 96.81 179 TRP A C 1
ATOM 1465 O O . TRP A 1 179 ? 18.673 -5.506 -20.399 1.00 96.81 179 TRP A O 1
ATOM 1475 N N . HIS A 1 180 ? 18.746 -6.788 -22.248 1.00 96.62 180 HIS A N 1
ATOM 1476 C CA . HIS A 1 180 ? 17.830 -5.962 -23.025 1.00 96.62 180 HIS A CA 1
ATOM 1477 C C . HIS A 1 180 ? 16.461 -5.885 -22.336 1.00 96.62 180 HIS A C 1
ATOM 1479 O O . HIS A 1 180 ? 15.990 -4.790 -22.042 1.00 96.62 180 HIS A O 1
ATOM 1485 N N . ALA A 1 181 ? 15.879 -7.032 -21.972 1.00 97.31 181 ALA A N 1
ATOM 1486 C CA . ALA A 1 181 ? 14.608 -7.081 -21.249 1.00 97.31 181 ALA A CA 1
ATOM 1487 C C . ALA A 1 181 ? 14.654 -6.347 -19.901 1.00 97.31 181 ALA A C 1
ATOM 1489 O O . ALA A 1 181 ? 13.710 -5.637 -19.562 1.00 97.31 181 ALA A O 1
ATOM 1490 N N . ARG A 1 182 ? 15.754 -6.481 -19.146 1.00 96.88 182 ARG A N 1
ATOM 1491 C CA . ARG A 1 182 ? 15.966 -5.741 -17.895 1.00 96.88 182 ARG A CA 1
ATOM 1492 C C . ARG A 1 182 ? 15.998 -4.234 -18.139 1.00 96.88 182 ARG A C 1
ATOM 1494 O O . ARG A 1 182 ? 15.272 -3.512 -17.475 1.00 96.88 182 ARG A O 1
ATOM 1501 N N . SER A 1 183 ? 16.774 -3.780 -19.117 1.00 96.81 183 SER A N 1
ATOM 1502 C CA . SER A 1 183 ? 16.931 -2.354 -19.416 1.00 96.81 183 SER A CA 1
ATOM 1503 C C . SER A 1 183 ? 15.623 -1.727 -19.915 1.00 96.81 183 SER A C 1
ATOM 1505 O O . SER A 1 183 ? 15.283 -0.625 -19.502 1.00 96.81 183 SER A O 1
ATOM 1507 N N . VAL A 1 184 ? 14.836 -2.445 -20.726 1.00 97.69 184 VAL A N 1
ATOM 1508 C CA . VAL A 1 184 ? 13.480 -2.018 -21.119 1.00 97.69 184 VAL A CA 1
ATOM 1509 C C . VAL A 1 184 ? 12.552 -1.935 -19.905 1.00 97.69 184 VAL A C 1
ATOM 1511 O O . VAL A 1 184 ? 11.820 -0.958 -19.759 1.00 97.69 184 VAL A O 1
ATOM 1514 N N . ALA A 1 185 ? 12.583 -2.935 -19.017 1.00 97.56 185 ALA A N 1
ATOM 1515 C CA . ALA A 1 185 ? 11.778 -2.919 -17.798 1.00 97.56 185 ALA A CA 1
ATOM 1516 C C . ALA A 1 185 ? 12.151 -1.744 -16.880 1.00 97.56 185 ALA A C 1
ATOM 1518 O O . ALA A 1 185 ? 11.260 -1.082 -16.356 1.00 97.56 185 ALA A O 1
ATOM 1519 N N . ASP A 1 186 ? 13.445 -1.465 -16.722 1.00 96.88 186 ASP A N 1
ATOM 1520 C CA . ASP A 1 186 ? 13.947 -0.367 -15.897 1.00 96.88 186 ASP A CA 1
ATOM 1521 C C . ASP A 1 186 ? 13.577 0.997 -16.508 1.00 96.88 186 ASP A C 1
ATOM 1523 O O . ASP A 1 186 ? 13.174 1.903 -15.777 1.00 96.88 186 ASP A O 1
ATOM 1527 N N . TYR A 1 187 ? 13.618 1.130 -17.840 1.00 96.88 187 TYR A N 1
ATOM 1528 C CA . TYR A 1 187 ? 13.156 2.337 -18.528 1.00 96.88 187 TYR A CA 1
ATOM 1529 C C . TYR A 1 187 ? 11.671 2.591 -18.274 1.00 96.88 187 TYR A C 1
ATOM 1531 O O . TYR A 1 187 ? 11.308 3.667 -17.800 1.00 96.88 187 TYR A O 1
ATOM 1539 N N . ILE A 1 188 ? 10.816 1.594 -18.514 1.00 97.12 188 ILE A N 1
ATOM 1540 C CA . ILE A 1 188 ? 9.371 1.719 -18.284 1.00 97.12 188 ILE A CA 1
ATOM 1541 C C . ILE A 1 188 ? 9.078 2.012 -16.805 1.00 97.12 188 ILE A C 1
ATOM 1543 O O . ILE A 1 188 ? 8.258 2.876 -16.509 1.00 97.12 188 ILE A O 1
ATOM 1547 N N . ALA A 1 189 ? 9.773 1.354 -15.873 1.00 96.81 189 ALA A N 1
ATOM 1548 C CA . ALA A 1 189 ? 9.615 1.587 -14.436 1.00 96.81 189 ALA A CA 1
ATOM 1549 C C . ALA A 1 189 ? 10.083 2.983 -13.985 1.00 96.81 189 ALA A C 1
ATOM 1551 O O . ALA A 1 189 ? 9.643 3.462 -12.942 1.00 96.81 189 ALA A O 1
ATOM 1552 N N . SER A 1 190 ? 10.959 3.638 -14.754 1.00 96.38 190 SER A N 1
ATOM 1553 C CA . SER A 1 190 ? 11.395 5.017 -14.496 1.00 96.38 190 SER A CA 1
ATOM 1554 C C . SER A 1 190 ? 10.390 6.075 -14.968 1.00 96.38 190 SER A C 1
ATOM 1556 O O . SER A 1 190 ? 10.503 7.244 -14.590 1.00 96.38 190 SER A O 1
ATOM 1558 N N . MET A 1 191 ? 9.405 5.693 -15.788 1.00 96.19 191 MET A N 1
ATOM 1559 C CA . MET A 1 191 ? 8.402 6.621 -16.298 1.00 96.19 191 MET A CA 1
ATOM 1560 C C . MET A 1 191 ? 7.394 7.002 -15.215 1.00 96.19 191 MET A C 1
ATOM 1562 O O . MET A 1 191 ? 6.921 6.172 -14.445 1.00 96.19 191 MET A O 1
ATOM 1566 N N . THR A 1 192 ? 6.981 8.268 -15.224 1.00 96.69 192 THR A N 1
ATOM 1567 C CA . THR A 1 192 ? 5.722 8.651 -14.571 1.00 96.69 192 THR A CA 1
ATOM 1568 C C . THR A 1 192 ? 4.540 8.158 -15.405 1.00 96.69 192 THR A C 1
ATOM 1570 O O . THR A 1 192 ? 4.663 8.037 -16.626 1.00 96.69 192 THR A O 1
ATOM 1573 N N . ASP A 1 193 ? 3.369 7.985 -14.789 1.00 94.19 193 ASP A N 1
ATOM 1574 C CA . ASP A 1 193 ? 2.134 7.618 -15.501 1.00 94.19 193 ASP A CA 1
ATOM 1575 C C . ASP A 1 193 ? 1.876 8.518 -16.717 1.00 94.19 193 ASP A C 1
ATOM 1577 O O . ASP A 1 193 ? 1.546 8.050 -17.806 1.00 94.19 193 ASP A O 1
ATOM 1581 N N . ARG A 1 194 ? 2.081 9.832 -16.552 1.00 94.38 194 ARG A N 1
ATOM 1582 C CA . ARG A 1 194 ? 1.911 10.810 -17.632 1.00 94.38 194 ARG A CA 1
ATOM 1583 C C . ARG A 1 194 ? 2.884 10.560 -18.779 1.00 94.38 194 ARG A C 1
ATOM 1585 O O . ARG A 1 194 ? 2.473 10.663 -19.930 1.00 94.38 194 ARG A O 1
ATOM 1592 N N . LEU A 1 195 ? 4.150 10.276 -18.476 1.00 94.88 195 LEU A N 1
ATOM 1593 C CA . LEU A 1 195 ? 5.151 9.999 -19.502 1.00 94.88 195 LEU A CA 1
ATOM 1594 C C . LEU A 1 195 ? 4.820 8.704 -20.246 1.00 94.88 195 LEU A C 1
ATOM 1596 O O . LEU A 1 195 ? 4.772 8.733 -21.467 1.00 94.88 195 LEU A O 1
ATOM 1600 N N . ALA A 1 196 ? 4.499 7.620 -19.535 1.00 96.06 196 ALA A N 1
ATOM 1601 C CA . ALA A 1 196 ? 4.148 6.343 -20.158 1.00 96.06 196 ALA A CA 1
ATOM 1602 C C . ALA A 1 196 ? 2.940 6.470 -21.101 1.00 96.06 196 ALA A C 1
ATOM 1604 O O . ALA A 1 196 ? 2.954 5.945 -22.210 1.00 96.06 196 ALA A O 1
ATOM 1605 N N . LEU A 1 197 ? 1.905 7.213 -20.692 1.00 94.25 197 LEU A N 1
ATOM 1606 C CA . LEU A 1 197 ? 0.730 7.455 -21.533 1.00 94.25 197 LEU A CA 1
ATOM 1607 C C . LEU A 1 197 ? 1.037 8.320 -22.761 1.00 94.25 197 LEU A C 1
ATOM 1609 O O . LEU A 1 197 ? 0.446 8.090 -23.812 1.00 94.25 197 LEU A O 1
ATOM 1613 N N . LEU A 1 198 ? 1.919 9.315 -22.639 1.00 93.62 198 LEU A N 1
ATOM 1614 C CA . LEU A 1 198 ? 2.342 10.132 -23.778 1.00 93.62 198 LEU A CA 1
ATOM 1615 C C . LEU A 1 198 ? 3.203 9.322 -24.744 1.00 93.62 198 LEU A C 1
ATOM 1617 O O . LEU A 1 198 ? 2.925 9.339 -25.934 1.00 93.62 198 LEU A O 1
ATOM 1621 N N . GLU A 1 199 ? 4.176 8.573 -24.233 1.00 94.25 199 GLU A N 1
ATOM 1622 C CA . GLU A 1 199 ? 5.060 7.724 -25.033 1.00 94.25 199 GLU A CA 1
ATOM 1623 C C . GLU A 1 199 ? 4.262 6.667 -25.806 1.00 94.25 199 GLU A C 1
ATOM 1625 O O . GLU A 1 199 ? 4.430 6.495 -27.011 1.00 94.25 199 GLU A O 1
ATOM 1630 N N . HIS A 1 200 ? 3.317 6.004 -25.130 1.00 95.25 200 HIS A N 1
ATOM 1631 C CA . HIS A 1 200 ? 2.404 5.057 -25.771 1.00 95.25 200 HIS A CA 1
ATOM 1632 C C . HIS A 1 200 ? 1.561 5.740 -26.849 1.00 95.25 200 HIS A C 1
ATOM 1634 O O . HIS A 1 200 ? 1.394 5.205 -27.941 1.00 95.25 200 HIS A O 1
ATOM 1640 N N . LYS A 1 201 ? 1.072 6.953 -26.587 1.00 93.12 201 LYS A N 1
ATOM 1641 C CA . LYS A 1 201 ? 0.317 7.696 -27.591 1.00 93.12 201 LYS A CA 1
ATOM 1642 C C . LYS A 1 201 ? 1.176 8.033 -28.818 1.00 93.12 201 LYS A C 1
ATOM 1644 O O . LYS A 1 201 ? 0.754 7.713 -29.919 1.00 93.12 201 LYS A O 1
ATOM 1649 N N . GLU A 1 202 ? 2.374 8.587 -28.643 1.00 91.12 202 GLU A N 1
ATOM 1650 C CA . GLU A 1 202 ? 3.258 8.967 -29.759 1.00 91.12 202 GLU A CA 1
ATOM 1651 C C . GLU A 1 202 ? 3.680 7.758 -30.614 1.00 91.12 202 GLU A C 1
ATOM 1653 O O . GLU A 1 202 ? 3.810 7.872 -31.830 1.00 91.12 202 GLU A O 1
ATOM 1658 N N . LEU A 1 203 ? 3.870 6.585 -29.998 1.00 91.44 203 LEU A N 1
ATOM 1659 C CA . LEU A 1 203 ? 4.296 5.375 -30.709 1.00 91.44 203 LEU A CA 1
ATOM 1660 C C . LEU A 1 203 ? 3.160 4.665 -31.458 1.00 91.44 203 LEU A C 1
ATOM 1662 O O . LEU A 1 203 ? 3.416 4.035 -32.486 1.00 91.44 203 LEU A O 1
ATOM 1666 N N . PHE A 1 204 ? 1.925 4.726 -30.949 1.00 91.38 204 PHE A N 1
ATOM 1667 C CA . PHE A 1 204 ? 0.809 3.922 -31.462 1.00 91.38 204 PHE A CA 1
ATOM 1668 C C . PHE A 1 204 ? -0.321 4.744 -32.114 1.00 91.38 204 PHE A C 1
ATOM 1670 O O . PHE A 1 204 ? -1.123 4.178 -32.860 1.00 91.38 204 PHE A O 1
ATOM 1677 N N . ASP A 1 205 ? -0.403 6.059 -31.884 1.00 88.19 205 ASP A N 1
ATOM 1678 C CA . ASP A 1 205 ? -1.387 6.947 -32.517 1.00 88.19 205 ASP A CA 1
ATOM 1679 C C . ASP A 1 205 ? -0.867 7.4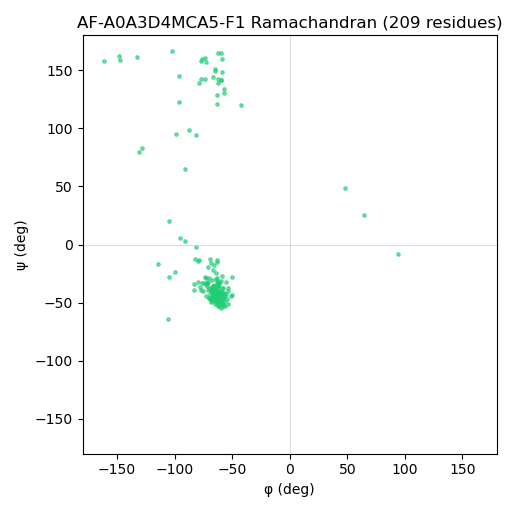71 -33.864 1.00 88.19 205 ASP A C 1
ATOM 1681 O O . ASP A 1 205 ? -0.139 8.458 -33.952 1.00 88.19 205 ASP A O 1
ATOM 1685 N N . THR A 1 206 ? -1.301 6.834 -34.952 1.00 76.00 206 THR A N 1
ATOM 1686 C CA . THR A 1 206 ? -0.872 7.163 -36.321 1.00 76.00 206 THR A CA 1
ATOM 1687 C C . THR A 1 206 ? -1.248 8.575 -36.785 1.00 76.00 206 THR A C 1
ATOM 1689 O O . THR A 1 206 ? -0.761 9.017 -37.825 1.00 76.00 206 THR A O 1
ATOM 1692 N N . TYR A 1 207 ? -2.130 9.286 -36.069 1.00 73.38 207 TYR A N 1
ATOM 1693 C CA . TYR A 1 207 ? -2.463 10.681 -36.378 1.00 73.38 207 TYR A CA 1
ATOM 1694 C C . TYR A 1 207 ? -1.451 11.685 -35.809 1.00 73.38 207 TYR A C 1
ATOM 1696 O O . TYR A 1 207 ? -1.462 12.850 -36.217 1.00 73.38 207 TYR A O 1
ATOM 1704 N N . GLN A 1 208 ? -0.559 11.264 -34.908 1.00 65.19 208 GLN A N 1
ATOM 1705 C CA . GLN A 1 208 ? 0.573 12.083 -34.486 1.00 65.19 208 GLN A CA 1
ATOM 1706 C C . GLN A 1 208 ? 1.698 11.964 -35.521 1.00 65.19 208 GLN A C 1
ATOM 1708 O O . GLN A 1 208 ? 2.513 11.050 -35.490 1.00 65.19 208 GLN A O 1
ATOM 1713 N N . MET A 1 209 ? 1.741 12.894 -36.479 1.00 58.88 209 MET A N 1
ATOM 1714 C CA . MET A 1 209 ? 2.947 13.082 -37.290 1.00 58.88 209 MET A CA 1
ATOM 1715 C C . MET A 1 209 ? 3.996 13.845 -36.478 1.00 58.88 209 MET A C 1
ATOM 1717 O O . MET A 1 209 ? 3.638 14.763 -35.735 1.00 58.88 209 MET A O 1
ATOM 1721 N N . MET A 1 210 ? 5.272 13.469 -36.648 1.00 59.34 210 MET A N 1
ATOM 1722 C CA . MET A 1 210 ? 6.430 14.149 -36.051 1.00 59.34 210 MET A CA 1
ATOM 1723 C C . MET A 1 210 ? 6.265 15.672 -36.159 1.00 59.34 210 MET A C 1
ATOM 1725 O O . MET A 1 210 ? 6.105 16.195 -37.264 1.00 59.34 210 MET A O 1
ATOM 1729 N N . ARG A 1 211 ? 6.254 16.358 -35.010 1.00 52.12 211 ARG A N 1
ATOM 1730 C CA . ARG A 1 211 ? 6.318 17.823 -34.953 1.00 52.12 211 ARG A CA 1
ATOM 1731 C C . ARG A 1 211 ? 7.723 18.320 -35.244 1.00 52.12 211 ARG A C 1
ATOM 1733 O O . ARG A 1 211 ? 8.677 17.662 -34.777 1.00 52.12 211 ARG A O 1
#

pLDDT: mean 93.55, std 6.9, range [52.12, 98.38]

Sequence (211 aa):
ALPISSLEAQIAGIADDIAYNSHDLDDGLSAGMFSLKDLEQVDWVAAIMHEKRKTWPNIDNYRLTQETIRDVMGVYVIDVLGETKKRLAALKPQTADDIRHAKQQTVAMSEDLRKKDRQLRDFLWAHFYRHHQVSRVRRKVFQCVQDLFAVFMEHRRCLPPEWQAQIENTPKGWKAKDWHARSVADYIASMTDRLALLEHKELFDTYQMMR

Nearest PDB structures (foldseek):
  2dqb-assembly1_B  TM=9.625E-01  e=8.440E-10  Thermus thermophilus HB8
  2dqb-assembly1_E  TM=9.556E-01  e=2.108E-09  Thermus thermophilus HB8
  2dqb-assembly1_C  TM=9.392E-01  e=3.167E-09  Thermus thermophilus HB8
  2dqb-assembly1_F  TM=9.286E-01  e=3.689E-09  Thermus thermophilus HB8
  2dqb-assembly1_D  TM=9.295E-01  e=3.506E-09  Thermus thermophilus HB8

=== Feature glossary ===
Reading guide. The protein is described through the following features:

Foldseek 3Di. A 3Di character summarizes, for each residue, the relative orientation of the Cα frame of its nearest spatial neighbor. Because it encodes fold topology rather than chemistry, 3Di alignments detect remote structural similarity that sequence alignment misses.

Contact-map, Ramachandran, and PAE plots. Plot images: a contact map (which residues are close in 3D, as an N×N binary image), a Ramachandran scatter (backbone torsion angles, revealing secondary-structure composition at a glance), and — for AlphaFold structures — a PAE heatmap (pairwise prediction confidence).

Radius of gyration, Cα contacts, bounding box. Radius of gyration (Rg) is the root-mean-square distance of Cα atoms from their centroid — a single number for overall size and compactness. A globular domain of N residues has Rg ≈ 2.2·N^0.38 Å; an extended or disordered chain has a much larger Rg. The Cα contact count is the number of residue pairs whose Cα atoms are within 8 Å and are more than four positions apart in sequence — a standard proxy for tertiary packing density. The bounding box is the smallest axis-aligned box enclosing all Cα atoms.

Secondary structure (8-state, DSSP). Eight-state secondary structure (DSSP): H is the canonical α-helix, G the tighter 3₁₀-helix, I the wider π-helix; E/B are β-structure, T and S are turns and bends, and '-' is everything else. DSSP derives these from the pattern of main-chain N–H···O=C hydrogen bonds, not from the sequence.

B-factor. B-factor (Debye–Waller factor) reflects atomic displacement in the crystal lattice. It is an experimental observable (units Å²), not a prediction; low values mean the atom is pinned down, high values mean it moves or is heterogeneous across the crystal.

pLDDT. pLDDT is the predicted lDDT-Cα score: AlphaFold's confidence that the local environment of each residue (all inter-atomic distances within 15 Å) is correctly placed. It is a per-residue number between 0 and 100, with higher meaning more reliable.

Nearest PDB structures. Nearest PDB neighbors are the top structural matches found by Foldseek when searching this structure against the entire Protein Data Bank. Each hit reports a TM-score (0 to 1; >0.5 almost always implies the same fold) and an E-value. These are *structural* homologs — they may share no detectable sequence similarity.

Solvent-accessible surface area. Accessible surface area quantifies burial. A residue with SASA near zero is packed into the hydrophobic core; one with SASA >100 Å² sits on the surface. Computed here via the Shrake–Rupley numerical algorithm with a 1.4 Å probe.

Rendered structure images. Structure images are PyMOL renders from six orthogonal camera directions. Cartoon representation draws helices as coils and strands as arrows; sticks shows the backbone as bonds; surface shows the solvent-excluded envelope. Rainbow coloring maps sequence position to hue (blue→red, N→C); chain coloring assigns a distinct color per polypeptide.

Backbone torsions (φ/ψ). φ (phi) and ψ (psi) are the two rotatable backbone dihedrals per residue: φ is the C(i-1)–N–Cα–C torsion, ψ is the N–Cα–C–N(i+1) torsion, both in degrees on (−180°, 180°]. α-helical residues cluster near (−60°, −45°); β-strand residues near (−120°, +130°). A Ramachandran plot is simply a scatter of (φ, ψ) for every residue.

Predicted aligned error. Predicted Aligned Error (PAE) is an AlphaFold confidence matrix: entry (i, j) is the expected error in the position of residue j, in ångströms, when the prediction is superimposed on the true structure at residue i. Low PAE within a block of residues means that block is internally rigid and well-predicted; high PAE between two blocks means their relative placement is uncertain even if each block individually is confident.

mmCIF coordinates. Structure coordinates are given as an mmCIF _atom_site loop: one row per atom with element, residue name, chain id, sequence number, and x/y/z position in Å. Only the four main-chain atoms per residue are included here; side chains are omitted to keep the record compact.

InterPro / GO / CATH / organism. Database cross-references. InterPro integrates a dozen domain/family signature databases into unified entries with residue-range hits. GO terms attach function/process/location labels with evidence codes. CATH codes position the fold in a four-level structural taxonomy. Organism is the NCBI-taxonomy species name.

Secondary structure (3-state, P-SEA). SS3 is a coarse helix/strand/coil call (letters a/b/c) made by the P-SEA algorithm from inter-Cα distances and dihedrals. It is less detailed than DSSP but needs only Cα positions.

Sequence. Sequence gives the chain of amino acids in standard one-letter code (A=alanine, C=cystein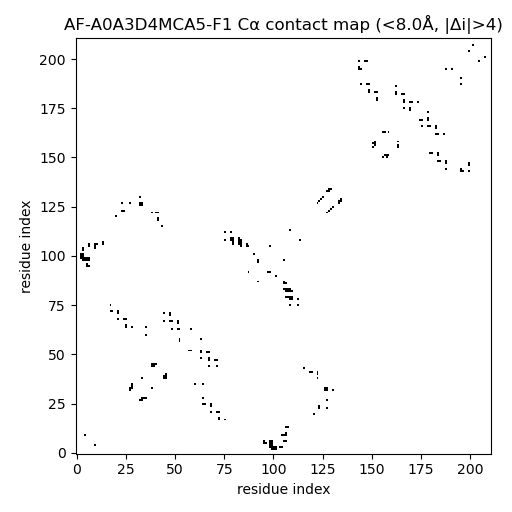e, …, Y=tyrosine), read N→C. It is the only feature that is directly encoded by the gene; all structural features are derived from the folded form of this sequence.